Protein AF-A0A937T679-F1 (afdb_monomer_lite)

Sequence (322 aa):
MHDEDGISLRGVGVGLYASLINVCQDGYSLSGTPVPGFDGSEVFARINESNPLTSIDGSFKSEILKTVFNIGLKKTDEEPLWIVPNSIRYRKYKPLRKRGGKLASPGLGSPQITLHRQFASLIKKDEKEILKFANKYGLLKRYSVHDLVFRNRDTGQQFQLGESLLWWKEEIEDLAACLDLWNMILGNDEKLENAVLWHRDGITIRLGSNDVPLISRANITFLDRWGKGDARGPALYYLSLETDKRLLNTLTMKFLPLQNSEICLFPDSLLATIWLVFLWEISGRTRLVRCASCGDYFDSQDPRARFCSTRCRMRSYRKRRK

pLDDT: mean 73.56, std 24.73, range [28.06, 97.81]

Foldseek 3Di:
DDDDPDDDPPPDPPQVVVLVVVVVVVPWDQDPDDDVQDDVVVVVVVVCVVDPDDDDDDDPVSVVVVVSVLVRTDDPPDDADFQDAPVRVDPPPDDDDDDDDDPPPPCPPPQPLCLLVVLLVCLPPDPVVVSVNCNVQNAQCQDPQQPDWDARPPVRDIDTGGDHVVVSNVLSLVSNLLVVLLVVLVDPDPVLLVQWDDDPFAIWGDRPPDTHTQDGNVPCVVVVVDDVSPSNSSSLVVLVVVLCVSLPPQWDWDFDPPPPRDTDTDGNGPNNSSSVSVVCVSVVVFDWDQAPQPRDTDTDPDPPDRHPDPVSVVNVVVVVVD

Structure (mmCIF, N/CA/C/O backbone):
data_AF-A0A937T679-F1
#
_entry.id   AF-A0A937T679-F1
#
loop_
_atom_site.group_PDB
_atom_site.id
_atom_site.type_symbol
_atom_site.label_atom_id
_atom_site.label_alt_id
_atom_site.label_comp_id
_atom_site.label_asym_id
_atom_site.label_entity_id
_atom_site.label_seq_id
_atom_site.pdbx_PDB_ins_code
_atom_site.Cartn_x
_atom_site.Cartn_y
_atom_site.Cartn_z
_atom_site.occupancy
_atom_site.B_iso_or_equiv
_atom_site.auth_seq_id
_atom_site.auth_comp_id
_atom_site.auth_asym_id
_atom_site.auth_atom_id
_atom_site.pdbx_PDB_model_num
ATOM 1 N N . MET A 1 1 ? -62.566 12.253 0.302 1.00 35.31 1 MET A N 1
ATOM 2 C CA . MET A 1 1 ? -61.642 13.359 -0.012 1.00 35.31 1 MET A CA 1
ATOM 3 C C . MET A 1 1 ? -60.528 13.305 1.014 1.00 35.31 1 MET A C 1
ATOM 5 O O . MET A 1 1 ? -60.727 13.759 2.130 1.00 35.31 1 MET A O 1
ATOM 9 N N . HIS A 1 2 ? -59.434 12.630 0.672 1.00 31.14 2 HIS A N 1
ATOM 10 C CA . HIS A 1 2 ? -58.173 12.673 1.406 1.00 31.14 2 HIS A CA 1
ATOM 11 C C . HIS A 1 2 ? -57.167 13.284 0.435 1.00 31.14 2 HIS A C 1
ATOM 13 O O . HIS A 1 2 ? -57.006 12.745 -0.659 1.00 31.14 2 HIS A O 1
ATOM 19 N N . ASP A 1 3 ? -56.590 14.424 0.806 1.00 32.06 3 ASP A N 1
ATOM 20 C CA . ASP A 1 3 ? -55.493 15.047 0.071 1.00 32.06 3 ASP A CA 1
ATOM 21 C C . ASP A 1 3 ? -54.183 14.363 0.470 1.00 32.06 3 ASP A C 1
ATOM 23 O O . ASP A 1 3 ? -53.810 14.326 1.645 1.00 32.06 3 ASP A O 1
ATOM 27 N N . GLU A 1 4 ? -53.517 13.788 -0.530 1.00 35.59 4 GLU A N 1
ATOM 28 C CA . GLU A 1 4 ? -52.111 13.411 -0.483 1.00 35.59 4 GLU A CA 1
ATOM 29 C C . GLU A 1 4 ? -51.272 14.637 -0.866 1.00 35.59 4 GLU A C 1
ATOM 31 O O . GLU A 1 4 ? -51.231 15.035 -2.031 1.00 35.59 4 GLU A O 1
ATOM 36 N N . ASP A 1 5 ? -50.566 15.224 0.101 1.00 32.94 5 ASP A N 1
ATOM 37 C CA . ASP A 1 5 ? -49.546 16.237 -0.175 1.00 32.94 5 ASP A CA 1
ATOM 38 C C . ASP A 1 5 ? -48.266 15.561 -0.694 1.00 32.94 5 ASP A C 1
ATOM 40 O O . ASP A 1 5 ? -47.343 15.212 0.047 1.00 32.94 5 ASP A O 1
ATOM 44 N N . GLY A 1 6 ? -48.218 15.369 -2.012 1.00 29.72 6 GLY A N 1
ATOM 45 C CA . GLY A 1 6 ? -47.007 15.005 -2.739 1.00 29.72 6 GLY A CA 1
ATOM 46 C C . GLY A 1 6 ? -46.006 16.165 -2.767 1.00 29.72 6 GLY A C 1
ATOM 47 O O . GLY A 1 6 ? -46.269 17.228 -3.330 1.00 29.72 6 GLY A O 1
ATOM 48 N N . ILE A 1 7 ? -44.818 15.952 -2.199 1.00 30.94 7 ILE A N 1
ATOM 49 C CA . ILE A 1 7 ? -43.703 16.906 -2.256 1.00 30.94 7 ILE A CA 1
ATOM 50 C C . ILE A 1 7 ? -43.244 17.069 -3.717 1.00 30.94 7 ILE A C 1
ATOM 52 O O . ILE A 1 7 ? -42.677 16.163 -4.326 1.00 30.94 7 ILE A O 1
ATOM 56 N N . SER A 1 8 ? -43.475 18.256 -4.282 1.00 34.28 8 SER A N 1
ATOM 57 C CA . SER A 1 8 ? -43.075 18.631 -5.642 1.00 34.28 8 SER A CA 1
ATOM 58 C C . SER A 1 8 ? -41.584 18.991 -5.713 1.00 34.28 8 SER A C 1
ATOM 60 O O . SER A 1 8 ? -41.140 19.999 -5.166 1.00 34.28 8 SER A O 1
ATOM 62 N N . LEU A 1 9 ? -40.804 18.200 -6.457 1.00 35.78 9 LEU A N 1
ATOM 63 C CA . LEU A 1 9 ? -39.361 18.384 -6.700 1.00 35.78 9 LEU A CA 1
ATOM 64 C C . LEU A 1 9 ? -39.018 19.503 -7.713 1.00 35.78 9 LEU A C 1
ATOM 66 O O . LEU A 1 9 ? -37.938 19.500 -8.303 1.00 35.78 9 LEU A O 1
ATOM 70 N N . ARG A 1 10 ? -39.894 20.496 -7.923 1.00 32.50 10 ARG A N 1
ATOM 71 C CA . ARG A 1 10 ? -39.677 21.568 -8.922 1.00 32.50 10 ARG A CA 1
ATOM 72 C C . ARG A 1 10 ? -38.566 22.577 -8.576 1.00 32.50 10 ARG A C 1
ATOM 74 O O . ARG A 1 10 ? -38.299 23.462 -9.379 1.00 32.50 10 ARG A O 1
ATOM 81 N N . GLY A 1 11 ? -37.899 22.447 -7.427 1.00 36.09 11 GLY A N 1
ATOM 82 C CA . GLY A 1 11 ? -36.807 23.336 -6.998 1.00 36.09 11 GLY A CA 1
ATOM 83 C C . GLY A 1 11 ? -35.388 22.783 -7.177 1.00 36.09 11 GLY A C 1
ATOM 84 O O . GLY A 1 11 ? -34.423 23.470 -6.846 1.00 36.09 11 GLY A O 1
ATOM 85 N N . VAL A 1 12 ? -35.225 21.548 -7.660 1.00 38.88 12 VAL A N 1
ATOM 86 C CA . VAL A 1 12 ? -33.900 20.923 -7.774 1.00 38.88 12 VAL A CA 1
ATOM 87 C C . VAL A 1 12 ? -33.245 21.350 -9.089 1.00 38.88 12 VAL A C 1
ATOM 89 O O . VAL A 1 12 ? -33.748 21.049 -10.168 1.00 38.88 12 VAL A O 1
ATOM 92 N N . GLY A 1 13 ? -32.119 22.067 -9.005 1.00 39.47 13 GLY A N 1
ATOM 93 C CA . GLY A 1 13 ? -31.377 22.542 -10.176 1.00 39.47 13 GLY A CA 1
ATOM 94 C C . GLY A 1 13 ? -31.069 21.417 -11.172 1.00 39.47 13 GLY A C 1
ATOM 95 O O . GLY A 1 13 ? -30.699 20.311 -10.779 1.00 39.47 13 GLY A O 1
ATOM 96 N N . VAL A 1 14 ? -31.194 21.717 -12.467 1.00 39.34 14 VAL A N 1
ATOM 97 C CA . VAL A 1 14 ? -31.154 20.757 -13.591 1.00 39.34 14 VAL A CA 1
ATOM 98 C C . VAL A 1 14 ? -29.936 19.813 -13.553 1.00 39.34 14 VAL A C 1
ATOM 100 O O . VAL A 1 14 ? -30.056 18.640 -13.900 1.00 39.34 14 VAL A O 1
ATOM 103 N N . GLY A 1 15 ? -28.782 20.266 -13.044 1.00 45.12 15 GLY A N 1
ATOM 104 C CA . GLY A 1 15 ? -27.580 19.428 -12.893 1.00 45.12 15 GLY A CA 1
ATOM 105 C C . GLY A 1 15 ? -27.659 18.355 -11.791 1.00 45.12 15 GLY A C 1
ATOM 106 O O . GLY A 1 15 ? -27.090 17.272 -11.936 1.00 45.12 15 GLY A O 1
ATOM 107 N N . LEU A 1 16 ? -28.400 18.617 -10.708 1.00 39.94 16 LEU A N 1
ATOM 108 C CA . LEU A 1 16 ? -28.668 17.642 -9.641 1.00 39.94 16 LEU A CA 1
ATOM 109 C C . LEU A 1 16 ? -29.642 16.564 -10.132 1.00 39.94 16 LEU A C 1
ATOM 111 O O . LEU A 1 16 ? -29.440 15.385 -9.857 1.00 39.94 16 LEU A O 1
ATOM 115 N N . TYR A 1 17 ? -30.647 16.964 -10.914 1.00 39.12 17 TYR A N 1
ATOM 116 C CA . TYR A 1 17 ? -31.641 16.056 -11.488 1.00 39.12 17 TYR A CA 1
ATOM 117 C C . TYR A 1 17 ? -31.026 15.105 -12.531 1.00 39.12 17 TYR A C 1
ATOM 119 O O . TYR A 1 17 ? -31.294 13.908 -12.508 1.00 39.12 17 TYR A O 1
ATOM 127 N N . ALA A 1 18 ? -30.118 15.597 -13.382 1.00 38.53 18 ALA A N 1
ATOM 128 C CA . ALA A 1 18 ? -29.386 14.760 -14.340 1.00 38.53 18 ALA A CA 1
ATOM 129 C C . ALA A 1 18 ? -28.446 13.747 -13.653 1.00 38.53 18 ALA A C 1
ATOM 131 O O . ALA A 1 18 ? -28.369 12.590 -14.064 1.00 38.53 18 ALA A O 1
ATOM 132 N N . SER A 1 19 ? -27.780 14.154 -12.565 1.00 45.28 19 SER A N 1
ATOM 133 C CA . SER A 1 19 ? -26.929 13.256 -11.766 1.00 45.28 19 SER A CA 1
ATOM 134 C C . SER A 1 19 ? -27.745 12.181 -11.035 1.00 45.28 19 SER A C 1
ATOM 136 O O . SER A 1 19 ? -27.300 11.042 -10.924 1.00 45.28 19 SER A O 1
ATOM 138 N N . LEU A 1 20 ? -28.954 12.529 -10.577 1.00 36.88 20 LEU A N 1
ATOM 139 C CA . LEU A 1 20 ? -29.914 11.603 -9.966 1.00 36.88 20 LEU A CA 1
ATOM 140 C C . LEU A 1 20 ? -30.443 10.564 -10.966 1.00 36.88 20 LEU A C 1
ATOM 142 O O . LEU A 1 20 ? -30.562 9.392 -10.616 1.00 36.88 20 LEU A O 1
ATOM 146 N N . ILE A 1 21 ? -30.717 10.965 -12.211 1.00 37.47 21 ILE A N 1
ATOM 147 C CA . ILE A 1 21 ? -31.212 10.056 -13.258 1.00 37.47 21 ILE A CA 1
ATOM 148 C C . ILE A 1 21 ? -30.153 9.020 -13.656 1.00 37.47 21 ILE A C 1
ATOM 150 O O . ILE A 1 21 ? -30.496 7.848 -13.787 1.00 37.47 21 ILE A O 1
ATOM 154 N N . ASN A 1 22 ? -28.878 9.406 -13.778 1.00 41.34 22 ASN A N 1
ATOM 155 C CA . ASN A 1 22 ? -27.810 8.457 -14.122 1.00 41.34 22 ASN A CA 1
ATOM 156 C C . ASN A 1 22 ? -27.627 7.364 -13.053 1.00 41.34 22 ASN A C 1
ATOM 158 O O . ASN A 1 22 ? -27.406 6.212 -13.398 1.00 41.34 22 ASN A O 1
ATOM 162 N N . VAL A 1 23 ? -27.795 7.689 -11.764 1.00 38.16 23 VAL A N 1
ATOM 163 C CA . VAL A 1 23 ? -27.752 6.698 -10.666 1.00 38.16 23 VAL A CA 1
ATOM 164 C C . VAL A 1 23 ? -28.960 5.746 -10.703 1.00 38.16 23 VAL A C 1
ATOM 166 O O . VAL A 1 23 ? -28.845 4.584 -10.322 1.00 38.16 23 VAL A O 1
ATOM 169 N N . CYS A 1 24 ? -30.114 6.202 -11.200 1.00 34.19 24 CYS A N 1
ATOM 170 C CA . CYS A 1 24 ? -31.316 5.371 -11.333 1.00 34.19 24 CYS A CA 1
ATOM 171 C C . CYS A 1 24 ? -31.274 4.434 -12.558 1.00 34.19 24 CYS A C 1
ATOM 173 O O . CYS A 1 24 ? -31.969 3.419 -12.572 1.00 34.19 24 CYS A O 1
ATOM 175 N N . GLN A 1 25 ? -30.461 4.739 -13.577 1.00 35.53 25 GLN A N 1
ATOM 176 C CA . GLN A 1 25 ? -30.304 3.899 -14.775 1.00 35.53 25 GLN A CA 1
ATOM 177 C C . GLN A 1 25 ? -29.518 2.600 -14.510 1.00 35.53 25 GLN A C 1
ATOM 179 O O . GLN A 1 25 ? -29.707 1.630 -15.240 1.00 35.53 25 GLN A O 1
ATOM 184 N N . ASP A 1 26 ? -28.754 2.530 -13.414 1.00 36.91 26 ASP A N 1
ATOM 185 C CA . ASP A 1 26 ? -28.013 1.335 -12.968 1.00 36.91 26 ASP A CA 1
ATOM 186 C C . ASP A 1 26 ? -28.868 0.339 -12.144 1.00 36.91 26 ASP A C 1
ATOM 188 O O . ASP A 1 26 ? -28.341 -0.536 -11.457 1.00 36.91 26 ASP A O 1
ATOM 192 N N . GLY A 1 27 ? -30.203 0.445 -12.196 1.00 28.06 27 GLY A N 1
ATOM 193 C CA . GLY A 1 27 ? -31.122 -0.516 -11.566 1.00 28.06 27 GLY A CA 1
ATOM 194 C C . GLY A 1 27 ? -31.461 -0.248 -10.093 1.00 28.06 27 GLY A C 1
ATOM 195 O O . GLY A 1 27 ? -31.947 -1.149 -9.406 1.00 28.06 27 GLY A O 1
ATOM 196 N N . TYR A 1 28 ? -31.241 0.975 -9.601 1.00 33.00 28 TYR A N 1
ATOM 197 C CA . TYR A 1 28 ? -31.590 1.402 -8.240 1.00 33.00 28 TYR A CA 1
ATOM 198 C C . TYR A 1 28 ? -32.865 2.263 -8.239 1.00 33.00 28 TYR A C 1
ATOM 200 O O . TYR A 1 28 ? -32.972 3.222 -8.999 1.00 33.00 28 TYR A O 1
ATOM 208 N N . SER A 1 29 ? -33.828 1.956 -7.363 1.00 33.00 29 SER A N 1
ATOM 209 C CA . SER A 1 29 ? -35.038 2.766 -7.146 1.00 33.00 29 SER A CA 1
ATOM 210 C C . SER A 1 29 ? -34.946 3.559 -5.841 1.00 33.00 29 SER A C 1
ATOM 212 O O . SER A 1 29 ? -34.621 2.988 -4.801 1.00 33.00 29 SER A O 1
ATOM 214 N N . LEU A 1 30 ? -35.305 4.846 -5.864 1.00 32.84 30 LEU A N 1
ATOM 215 C CA . LEU A 1 30 ? -35.545 5.628 -4.647 1.00 32.84 30 LEU A CA 1
ATOM 216 C C . LEU A 1 30 ? -36.763 5.038 -3.914 1.00 32.84 30 LEU A C 1
ATOM 218 O O . LEU A 1 30 ? -37.862 5.036 -4.469 1.00 32.84 30 LEU A O 1
ATOM 222 N N . SER A 1 31 ? -36.607 4.540 -2.682 1.00 35.59 31 SER A N 1
ATOM 223 C CA . SER A 1 31 ? -37.777 4.199 -1.865 1.00 35.59 31 SER A CA 1
ATOM 224 C C . SER A 1 31 ? -38.492 5.496 -1.487 1.00 35.59 31 SER A C 1
ATOM 226 O O . SER A 1 31 ? -37.912 6.349 -0.817 1.00 35.59 31 SER A O 1
ATOM 228 N N . GLY A 1 32 ? -39.752 5.655 -1.899 1.00 30.45 32 GLY A N 1
ATOM 229 C CA . GLY A 1 32 ? -40.560 6.841 -1.582 1.00 30.45 32 GLY A CA 1
ATOM 230 C C . GLY A 1 32 ? -40.841 7.030 -0.086 1.00 30.45 32 GLY A C 1
ATOM 231 O O . GLY A 1 32 ? -41.311 8.086 0.323 1.00 30.45 32 GLY A O 1
ATOM 232 N N . THR A 1 33 ? -40.536 6.031 0.742 1.00 33.91 33 THR A N 1
ATOM 233 C CA . THR A 1 33 ? -40.690 6.090 2.194 1.00 33.91 33 THR A CA 1
ATOM 234 C C . THR A 1 33 ? -39.350 6.413 2.864 1.00 33.91 33 THR A C 1
ATOM 236 O O . THR A 1 33 ? -38.446 5.572 2.823 1.00 33.91 33 THR A O 1
ATOM 239 N N . PRO A 1 34 ? -39.189 7.595 3.489 1.00 40.78 34 PRO A N 1
ATOM 240 C CA . PRO A 1 34 ? -38.015 7.893 4.303 1.00 40.78 34 PRO A CA 1
ATOM 241 C C . PRO A 1 34 ? -37.902 6.896 5.460 1.00 40.78 34 PRO A C 1
ATOM 243 O O . PRO A 1 34 ? -38.913 6.452 6.007 1.00 40.78 34 PRO A O 1
ATOM 246 N N . VAL A 1 35 ? -36.670 6.552 5.850 1.00 45.19 35 VAL A N 1
ATOM 247 C CA . VAL A 1 35 ? -36.422 5.725 7.040 1.00 45.19 35 VAL A CA 1
ATOM 248 C C . VAL A 1 35 ? -37.076 6.423 8.243 1.00 45.19 35 VAL A C 1
ATOM 250 O O . VAL A 1 35 ? -36.730 7.576 8.518 1.00 45.19 35 VAL A O 1
ATOM 253 N N . PRO A 1 36 ? -38.021 5.784 8.960 1.00 37.22 36 PRO A N 1
ATOM 254 C CA . PRO A 1 36 ? -38.698 6.416 10.088 1.00 37.22 36 PRO A CA 1
ATOM 255 C C . PRO A 1 36 ? -37.687 6.940 11.119 1.00 37.22 36 PRO A C 1
ATOM 257 O O . PRO A 1 36 ? -36.846 6.190 11.613 1.00 37.22 36 PRO A O 1
ATOM 260 N N . GLY A 1 37 ? -37.744 8.242 11.415 1.00 43.25 37 GLY A N 1
ATOM 261 C CA . GLY A 1 37 ? -36.824 8.919 12.342 1.00 43.25 37 GLY A CA 1
ATOM 262 C C . GLY A 1 37 ? -35.509 9.429 11.730 1.00 43.25 37 GLY A C 1
ATOM 263 O O . GLY A 1 37 ? -34.715 10.038 12.450 1.00 43.25 37 GLY A O 1
ATOM 264 N N . PHE A 1 38 ? -35.269 9.227 10.429 1.00 42.50 38 PHE A N 1
ATOM 265 C CA . PHE A 1 38 ? -34.116 9.784 9.718 1.00 42.50 38 PHE A CA 1
ATOM 266 C C . PHE A 1 38 ? -34.477 11.118 9.055 1.00 42.50 38 PHE A C 1
ATOM 268 O O . PHE A 1 38 ? -35.224 11.166 8.079 1.00 42.50 38 PHE A O 1
ATOM 275 N N . ASP A 1 39 ? -33.926 12.212 9.575 1.00 52.56 39 ASP A N 1
ATOM 276 C CA . ASP A 1 39 ? -34.095 13.539 8.990 1.00 52.56 39 ASP A CA 1
ATOM 277 C C . ASP A 1 39 ? -32.953 13.835 8.005 1.00 52.56 39 ASP A C 1
ATOM 279 O O . ASP A 1 39 ? -31.868 14.281 8.386 1.00 52.56 39 ASP A O 1
ATOM 283 N N . GLY A 1 40 ? -33.196 13.579 6.717 1.00 48.28 40 GLY A N 1
ATOM 284 C CA . GLY A 1 40 ? -32.221 13.849 5.658 1.00 48.28 40 GLY A CA 1
ATOM 285 C C . GLY A 1 40 ? -31.836 15.330 5.546 1.00 48.28 40 GLY A C 1
ATOM 286 O O . GLY A 1 40 ? -30.754 15.641 5.045 1.00 48.28 40 GLY A O 1
ATOM 287 N N . SER A 1 41 ? -32.669 16.249 6.050 1.00 44.16 41 SER A N 1
ATOM 288 C CA . SER A 1 41 ? -32.420 17.689 5.948 1.00 44.16 41 SER A CA 1
ATOM 289 C C . SER A 1 41 ? -31.199 18.144 6.757 1.00 44.16 41 SER A C 1
ATOM 291 O O . SER A 1 41 ? -30.483 19.035 6.305 1.00 44.16 41 SER A O 1
ATOM 293 N N . GLU A 1 42 ? -30.870 17.482 7.874 1.00 44.44 42 GLU A N 1
ATOM 294 C CA . GLU A 1 42 ? -29.691 17.809 8.693 1.00 44.44 42 GLU A CA 1
ATOM 295 C C . GLU A 1 42 ? -28.377 17.394 8.003 1.00 44.44 42 GLU A C 1
ATOM 297 O O . GLU A 1 42 ? -27.366 18.094 8.095 1.00 44.44 42 GLU A O 1
ATOM 302 N N . VAL A 1 43 ? -28.396 16.291 7.244 1.00 49.31 43 VAL A N 1
ATOM 303 C CA . VAL A 1 43 ? -27.253 15.838 6.431 1.00 49.31 43 VAL A CA 1
ATOM 304 C C . VAL A 1 43 ? -26.989 16.824 5.297 1.00 49.31 43 VAL A C 1
ATOM 306 O O . VAL A 1 43 ? -25.857 17.274 5.121 1.00 49.31 43 VAL A O 1
ATOM 309 N N . PHE A 1 44 ? -28.035 17.219 4.566 1.00 47.44 44 PHE A N 1
ATOM 310 C CA . PHE A 1 44 ? -27.909 18.207 3.495 1.00 47.44 44 PHE A CA 1
ATOM 311 C C . PHE A 1 44 ? -27.516 19.598 4.022 1.00 47.44 44 PHE A C 1
ATOM 313 O O . PHE A 1 44 ? -26.697 20.266 3.390 1.00 47.44 44 PHE A O 1
ATOM 320 N N . ALA A 1 45 ? -28.024 20.012 5.190 1.00 43.84 45 ALA A N 1
ATOM 321 C CA . ALA A 1 45 ? -27.660 21.276 5.831 1.00 43.84 45 ALA A CA 1
ATOM 322 C C . ALA A 1 45 ? -26.178 21.312 6.235 1.00 43.84 45 ALA A C 1
ATOM 324 O O . ALA A 1 45 ? -25.473 22.246 5.863 1.00 43.84 45 ALA A O 1
ATOM 325 N N . ARG A 1 46 ? -25.660 20.264 6.894 1.00 44.66 46 ARG A N 1
ATOM 326 C CA . ARG A 1 46 ? -24.246 20.217 7.312 1.00 44.66 46 ARG A CA 1
ATOM 327 C C . ARG A 1 46 ? -23.272 20.075 6.145 1.00 44.66 46 ARG A C 1
ATOM 329 O O . ARG A 1 4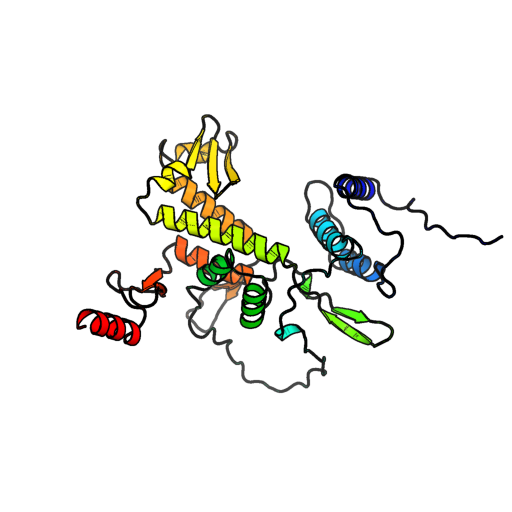6 ? -22.178 20.635 6.199 1.00 44.66 46 ARG A O 1
ATOM 336 N N . ILE A 1 47 ? -23.655 19.365 5.081 1.00 45.62 47 ILE A N 1
ATOM 337 C CA . ILE A 1 47 ? -22.859 19.295 3.844 1.00 45.62 47 ILE A CA 1
ATOM 338 C C . ILE A 1 47 ? -22.769 20.678 3.183 1.00 45.62 47 ILE A C 1
ATOM 340 O O . ILE A 1 47 ? -21.695 21.048 2.713 1.00 45.62 47 ILE A O 1
ATOM 344 N N . ASN A 1 48 ? -23.858 21.456 3.195 1.00 38.72 48 ASN A N 1
ATOM 345 C CA . ASN A 1 48 ? -23.870 22.831 2.687 1.00 38.72 48 ASN A CA 1
ATOM 346 C C . ASN A 1 48 ? -23.098 23.814 3.586 1.00 38.72 48 ASN A C 1
ATOM 348 O O . ASN A 1 48 ? -22.384 24.665 3.064 1.00 38.72 48 ASN A O 1
ATOM 352 N N . GLU A 1 49 ? -23.206 23.704 4.913 1.00 41.19 49 GLU A N 1
ATOM 353 C CA . GLU A 1 49 ? -22.490 24.571 5.866 1.00 41.19 49 GLU A CA 1
ATOM 354 C C . GLU A 1 49 ? -20.976 24.341 5.849 1.00 41.19 49 GLU A C 1
ATOM 356 O O . GLU A 1 49 ? -20.202 25.280 6.020 1.00 41.19 49 GLU A O 1
ATOM 361 N N . SER A 1 50 ? -20.543 23.100 5.611 1.00 40.81 50 SER A N 1
ATOM 362 C CA . SER A 1 50 ? -19.119 22.758 5.607 1.00 40.81 50 SER A CA 1
ATOM 363 C C . SER A 1 50 ? -18.397 23.202 4.330 1.00 40.81 50 SER A C 1
ATOM 365 O O . SER A 1 50 ? -17.173 23.245 4.353 1.00 40.81 50 SER A O 1
ATOM 367 N N . ASN A 1 51 ? -19.110 23.500 3.228 1.00 40.94 51 ASN A N 1
ATOM 368 C CA . ASN A 1 51 ? -18.512 23.860 1.932 1.00 40.94 51 ASN A CA 1
ATOM 369 C C . ASN A 1 51 ? -19.483 24.631 0.998 1.00 40.94 51 ASN A C 1
ATOM 371 O O . ASN A 1 51 ? -20.307 24.004 0.319 1.00 40.94 51 ASN A O 1
ATOM 375 N N . PRO A 1 52 ? -19.364 25.967 0.853 1.00 33.72 52 PRO A N 1
ATOM 376 C CA . PRO A 1 52 ? -20.151 26.717 -0.121 1.00 33.72 52 PRO A CA 1
ATOM 377 C C . PRO A 1 52 ? -19.612 26.505 -1.551 1.00 33.72 52 PRO A C 1
ATOM 379 O O . PRO A 1 52 ? -18.513 26.926 -1.884 1.00 33.72 52 PRO A O 1
ATOM 382 N N . LEU A 1 53 ? -20.421 25.831 -2.377 1.00 37.09 53 LEU A N 1
ATOM 383 C CA . LEU A 1 53 ? -20.442 25.790 -3.853 1.00 37.09 53 LEU A CA 1
ATOM 384 C C . LEU A 1 53 ? -19.112 25.945 -4.631 1.00 37.09 53 LEU A C 1
ATOM 386 O O . LEU A 1 53 ? -18.690 27.060 -4.909 1.00 37.09 53 LEU A O 1
ATOM 390 N N . THR A 1 54 ? -18.646 24.849 -5.246 1.00 30.36 54 THR A N 1
ATOM 391 C CA . THR A 1 54 ? -18.186 24.855 -6.653 1.00 30.36 54 THR A CA 1
ATOM 392 C C . THR A 1 54 ? -18.612 23.579 -7.401 1.00 30.36 54 THR A C 1
ATOM 394 O O . THR A 1 54 ? -18.654 22.469 -6.867 1.00 30.36 54 THR A O 1
ATOM 397 N N . SER A 1 55 ? -19.015 23.791 -8.651 1.00 39.66 55 SER A N 1
ATOM 398 C CA . SER A 1 55 ? -19.558 22.879 -9.673 1.00 39.66 55 SER A CA 1
ATOM 399 C C . SER A 1 55 ? -18.664 23.083 -10.919 1.00 39.66 55 SER A C 1
ATOM 401 O O . SER A 1 55 ? -18.176 24.197 -11.074 1.00 39.66 55 SER A O 1
ATOM 403 N N . ILE A 1 56 ? -18.346 22.124 -11.803 1.00 35.97 56 ILE A N 1
ATOM 404 C CA . ILE A 1 56 ? -19.188 21.552 -12.892 1.00 35.97 56 ILE A CA 1
ATOM 405 C C . ILE A 1 56 ? -18.489 20.319 -13.560 1.00 35.97 56 ILE A C 1
ATOM 407 O O . ILE A 1 56 ? -19.053 19.674 -14.433 1.00 35.97 56 ILE A O 1
ATOM 411 N N . ASP A 1 57 ? -17.291 19.912 -13.143 1.00 36.84 57 ASP A N 1
ATOM 412 C CA . ASP A 1 57 ? -16.275 19.307 -14.031 1.00 36.84 57 ASP A CA 1
ATOM 413 C C . ASP A 1 57 ? -15.585 18.032 -13.492 1.00 36.84 57 ASP A C 1
ATOM 415 O O . ASP A 1 57 ? -14.509 17.652 -13.939 1.00 36.84 57 ASP A O 1
ATOM 419 N N . GLY A 1 58 ? -16.224 17.323 -12.557 1.00 45.28 58 GLY A N 1
ATOM 420 C CA . GLY A 1 58 ? -15.649 16.134 -11.898 1.00 45.28 58 GLY A CA 1
ATOM 421 C C . GLY A 1 58 ? -15.356 16.339 -10.411 1.00 45.28 58 GLY A C 1
ATOM 422 O O . GLY A 1 58 ? -14.542 15.630 -9.825 1.00 45.28 58 GLY A O 1
ATOM 423 N N . SER A 1 59 ? -16.018 17.314 -9.785 1.00 45.47 59 SER A N 1
ATOM 424 C CA . SER A 1 59 ? -15.759 17.689 -8.400 1.00 45.47 59 SER A CA 1
ATOM 425 C C . SER A 1 59 ? -16.341 16.704 -7.372 1.00 45.47 59 SER A C 1
ATOM 427 O O . SER A 1 59 ? -17.419 16.121 -7.535 1.00 45.47 59 SER A O 1
ATOM 429 N N . PHE A 1 60 ? -15.604 16.600 -6.263 1.00 42.97 60 PHE A N 1
ATOM 430 C CA . PHE A 1 60 ? -15.872 16.014 -4.938 1.00 42.97 60 PHE A CA 1
ATOM 431 C C . PHE A 1 60 ? -17.350 15.944 -4.484 1.00 42.97 60 PHE A C 1
ATOM 433 O O . PHE A 1 60 ? -17.751 15.040 -3.750 1.00 42.97 60 PHE A O 1
ATOM 440 N N . LYS A 1 61 ? -18.200 16.858 -4.967 1.00 41.97 61 LYS A N 1
ATOM 441 C CA . LYS A 1 61 ? -19.642 16.898 -4.700 1.00 41.97 61 LYS A CA 1
ATOM 442 C C . LYS A 1 61 ? -20.383 15.656 -5.216 1.00 41.97 61 LYS A C 1
ATOM 444 O O . LYS A 1 61 ? -21.306 15.195 -4.548 1.00 41.97 61 LYS A O 1
ATOM 449 N N . SER A 1 62 ? -19.975 15.086 -6.356 1.00 45.03 62 SER A N 1
ATOM 450 C CA . SER A 1 62 ? -20.598 13.852 -6.870 1.00 45.03 62 SER A CA 1
ATOM 451 C C . SER A 1 62 ? -20.250 12.629 -6.014 1.00 45.03 62 SER A C 1
ATOM 453 O O . SER A 1 62 ? -21.073 11.732 -5.864 1.00 45.03 62 SER A O 1
ATOM 455 N N . GLU A 1 63 ? -19.069 12.617 -5.391 1.00 49.44 63 GLU A N 1
ATOM 456 C CA . GLU A 1 63 ? -18.571 11.502 -4.581 1.00 49.44 63 GLU A CA 1
ATOM 457 C C . GLU A 1 63 ? -19.184 11.509 -3.169 1.00 49.44 63 GLU A C 1
ATOM 459 O O . GLU A 1 63 ? -19.593 10.465 -2.659 1.00 49.44 63 GLU A O 1
ATOM 464 N N . ILE A 1 64 ? -19.377 12.697 -2.578 1.00 48.41 64 ILE A N 1
ATOM 465 C CA . ILE A 1 64 ? -20.166 12.862 -1.345 1.00 48.41 64 ILE A CA 1
ATOM 466 C C . ILE A 1 64 ? -21.629 12.506 -1.590 1.00 48.41 64 ILE A C 1
ATOM 468 O O . ILE A 1 64 ? -22.204 11.782 -0.784 1.00 48.41 64 ILE A O 1
ATOM 472 N N . LEU A 1 65 ? -22.235 12.961 -2.693 1.00 45.84 65 LEU A N 1
ATOM 473 C CA . LEU A 1 65 ? -23.605 12.568 -3.023 1.00 45.84 65 LEU A CA 1
ATOM 474 C C . LEU A 1 65 ? -23.690 11.054 -3.234 1.00 45.84 65 LEU A C 1
ATOM 476 O O . LEU A 1 65 ? -24.552 10.440 -2.628 1.00 45.84 65 LEU A O 1
ATOM 480 N N . LYS A 1 66 ? -22.754 10.414 -3.947 1.00 48.47 66 LYS A N 1
ATOM 481 C CA . LYS A 1 66 ? -22.673 8.941 -4.018 1.00 48.47 66 LYS A CA 1
ATOM 482 C C . LYS A 1 66 ? -22.541 8.292 -2.639 1.00 48.47 66 LYS A C 1
ATOM 484 O O . LYS A 1 66 ? -23.180 7.282 -2.395 1.00 48.47 66 LYS A O 1
ATOM 489 N N . THR A 1 67 ? -21.775 8.874 -1.719 1.00 47.91 67 THR A N 1
ATOM 490 C CA . THR A 1 67 ? -21.629 8.371 -0.341 1.00 47.91 67 THR A CA 1
ATOM 491 C C . THR A 1 67 ? -22.935 8.491 0.448 1.00 47.91 67 THR A C 1
ATOM 493 O O . THR A 1 67 ? -23.372 7.526 1.064 1.00 47.91 67 THR A O 1
ATOM 496 N N . VAL A 1 68 ? -23.587 9.654 0.401 1.00 45.47 68 VAL A N 1
ATOM 497 C CA . VAL A 1 68 ? -24.863 9.940 1.078 1.00 45.47 68 VAL A CA 1
ATOM 498 C C . VAL A 1 68 ? -26.015 9.144 0.464 1.00 45.47 68 VAL A C 1
ATOM 500 O O . VAL A 1 68 ? -26.884 8.668 1.187 1.00 45.47 68 VAL A O 1
ATOM 503 N N . PHE A 1 69 ? -26.004 8.927 -0.849 1.00 44.59 69 PHE A N 1
ATOM 504 C CA . PHE A 1 69 ? -26.981 8.087 -1.536 1.00 44.59 69 PHE A CA 1
ATOM 505 C C . PHE A 1 69 ? -26.700 6.594 -1.340 1.00 44.59 69 PHE A C 1
ATOM 507 O O . PHE A 1 69 ? -27.650 5.851 -1.151 1.00 44.59 69 PHE A O 1
ATOM 514 N N . ASN A 1 70 ? -25.445 6.145 -1.238 1.00 43.38 70 ASN A N 1
ATOM 515 C CA . ASN A 1 70 ? -25.123 4.771 -0.823 1.00 43.38 70 ASN A CA 1
ATOM 516 C C . ASN A 1 70 ? -25.515 4.493 0.640 1.00 43.38 70 ASN A C 1
ATOM 518 O O . ASN A 1 70 ? -25.782 3.346 0.988 1.00 43.38 70 ASN A O 1
ATOM 522 N N . ILE A 1 71 ? -25.600 5.524 1.492 1.00 45.00 71 ILE A N 1
ATOM 523 C CA . ILE A 1 71 ? -26.199 5.419 2.836 1.00 45.00 71 ILE A CA 1
ATOM 524 C C . ILE A 1 71 ? -27.721 5.165 2.753 1.00 45.00 71 ILE A C 1
ATOM 526 O O . ILE A 1 71 ? -28.273 4.553 3.664 1.00 45.00 71 ILE A O 1
ATOM 530 N N . GLY A 1 72 ? -28.394 5.591 1.676 1.00 34.41 72 GLY A N 1
ATOM 531 C CA . GLY A 1 72 ? -29.852 5.492 1.501 1.00 34.41 72 GLY A CA 1
ATOM 532 C C . GLY A 1 72 ? -30.351 4.495 0.444 1.00 34.41 72 GLY A C 1
ATOM 533 O O . GLY A 1 72 ? -31.556 4.280 0.355 1.00 34.41 72 GLY A O 1
ATOM 534 N N . LEU A 1 73 ? -29.473 3.889 -0.358 1.00 34.72 73 LEU A N 1
ATOM 535 C CA . LEU A 1 73 ? -29.837 2.992 -1.458 1.00 34.72 73 LEU A CA 1
ATOM 536 C C . LEU A 1 73 ? -29.289 1.584 -1.206 1.00 34.72 73 LEU A C 1
ATOM 538 O O . LEU A 1 73 ? -28.216 1.218 -1.681 1.00 34.72 73 LEU A O 1
ATOM 542 N N . LYS A 1 74 ? -30.059 0.759 -0.496 1.00 42.59 74 LYS A N 1
ATOM 543 C CA . LYS A 1 74 ? -29.970 -0.701 -0.619 1.00 42.59 74 LYS A CA 1
ATOM 544 C C . LYS A 1 74 ? -31.361 -1.326 -0.606 1.00 42.59 74 LYS A C 1
ATOM 546 O O . LYS A 1 74 ? -32.291 -0.773 -0.025 1.00 42.59 74 LYS A O 1
ATOM 551 N N . LYS A 1 75 ? -31.470 -2.480 -1.280 1.00 38.56 75 LYS A N 1
ATOM 552 C CA . LYS A 1 75 ? -32.639 -3.372 -1.254 1.00 38.56 75 LYS A CA 1
ATOM 553 C C . LYS A 1 75 ? -33.078 -3.582 0.193 1.00 38.56 75 LYS A C 1
ATOM 555 O O . LYS A 1 75 ? -32.226 -3.730 1.064 1.00 38.56 75 LYS A O 1
ATOM 560 N N . THR A 1 76 ? -34.386 -3.624 0.415 1.00 41.97 76 THR A N 1
ATOM 561 C CA . THR A 1 76 ? -35.066 -3.634 1.723 1.00 41.97 76 THR A CA 1
ATOM 562 C C . THR A 1 76 ? -34.620 -4.724 2.709 1.00 41.97 76 THR A C 1
ATOM 564 O O . THR A 1 76 ? -35.013 -4.663 3.870 1.00 41.97 76 THR A O 1
ATOM 567 N N . ASP A 1 77 ? -33.774 -5.672 2.291 1.00 41.22 77 ASP A N 1
ATOM 568 C CA . ASP A 1 77 ? -33.535 -6.928 3.003 1.00 41.22 77 ASP A CA 1
ATOM 569 C C . ASP A 1 77 ? -32.046 -7.187 3.350 1.00 41.22 77 ASP A C 1
ATOM 571 O O . ASP A 1 77 ? -31.732 -8.212 3.950 1.00 41.22 77 ASP A O 1
ATOM 575 N N . GLU A 1 78 ? -31.107 -6.293 3.001 1.00 41.84 78 GLU A N 1
ATOM 576 C CA . GLU A 1 78 ? -29.675 -6.469 3.317 1.00 41.84 78 GLU A CA 1
ATOM 577 C C . GLU A 1 78 ? -29.180 -5.488 4.389 1.00 41.84 78 GLU A C 1
ATOM 579 O O . GLU A 1 78 ? -29.245 -4.270 4.214 1.00 41.84 78 GLU A O 1
ATOM 584 N N . GLU A 1 79 ? -28.598 -6.013 5.474 1.00 45.66 79 GLU A N 1
ATOM 585 C CA . GLU A 1 79 ? -27.920 -5.190 6.479 1.00 45.66 79 GLU A CA 1
ATOM 586 C C . GLU A 1 79 ? -26.750 -4.413 5.844 1.00 45.66 79 GLU A C 1
ATOM 588 O O . GLU A 1 79 ? -25.934 -4.981 5.105 1.00 45.66 79 GLU A O 1
ATOM 593 N N . PRO A 1 80 ? -26.622 -3.104 6.111 1.00 48.62 80 PRO A N 1
ATOM 594 C CA . PRO A 1 80 ? -25.546 -2.328 5.531 1.00 48.62 80 PRO A CA 1
ATOM 595 C C . PRO A 1 80 ? -24.205 -2.673 6.203 1.00 48.62 80 PRO A C 1
ATOM 597 O O . PRO A 1 80 ? -24.068 -2.664 7.428 1.00 48.62 80 PRO A O 1
ATOM 600 N N . LEU A 1 81 ? -23.192 -2.969 5.383 1.00 62.81 81 LEU A N 1
ATOM 601 C CA . LEU A 1 81 ? -21.871 -3.419 5.832 1.00 62.81 81 LEU A CA 1
ATOM 602 C C . LEU A 1 81 ? -20.987 -2.227 6.227 1.00 62.81 81 LEU A C 1
ATOM 604 O O . LEU A 1 81 ? -20.154 -1.746 5.454 1.00 62.81 81 LEU A O 1
ATOM 608 N N . TRP A 1 82 ? -21.178 -1.748 7.453 1.00 68.94 82 TRP A N 1
ATOM 609 C CA . TRP A 1 82 ? -20.354 -0.702 8.058 1.00 68.94 82 TRP A CA 1
ATOM 610 C C . TRP A 1 82 ? -19.275 -1.292 8.958 1.00 68.94 82 TRP A C 1
ATOM 612 O O . TRP A 1 82 ? -19.543 -2.130 9.825 1.00 68.94 82 TRP A O 1
ATOM 622 N N . ILE A 1 83 ? -18.057 -0.769 8.845 1.00 69.19 83 ILE A N 1
ATOM 623 C CA . ILE A 1 83 ? -17.026 -0.988 9.853 1.00 69.19 83 ILE A CA 1
ATOM 624 C C . ILE A 1 83 ? -17.156 0.105 10.907 1.00 69.19 83 ILE A C 1
ATOM 626 O O . ILE A 1 83 ? -16.794 1.261 10.694 1.00 69.19 83 ILE A O 1
ATOM 630 N N . VAL A 1 84 ? -17.646 -0.287 12.081 1.00 72.69 84 VAL A N 1
ATOM 631 C CA . VAL A 1 84 ? -17.639 0.556 13.281 1.00 72.69 84 VAL A CA 1
ATOM 632 C C . VAL A 1 84 ? -16.685 -0.065 14.300 1.00 72.69 84 VAL A C 1
ATOM 634 O O . VAL A 1 84 ? -17.080 -1.022 14.985 1.00 72.69 84 VAL A O 1
ATOM 637 N N . PRO A 1 85 ? -15.448 0.454 14.422 1.00 62.06 85 PRO A N 1
ATOM 638 C CA . PRO A 1 85 ? -14.501 0.001 15.423 1.00 62.06 85 PRO A CA 1
ATOM 639 C C . PRO A 1 85 ? -15.051 0.119 16.847 1.00 62.06 85 PRO A C 1
ATOM 641 O O . PRO A 1 85 ? -15.755 1.066 17.198 1.00 62.06 85 PRO A O 1
ATOM 644 N N . ASN A 1 86 ? -14.666 -0.805 17.720 1.00 65.81 86 ASN A N 1
ATOM 645 C CA . ASN A 1 86 ? -15.032 -0.820 19.135 1.00 65.81 86 ASN A CA 1
ATOM 646 C C . ASN A 1 86 ? -14.578 0.446 19.876 1.00 65.81 86 ASN A C 1
ATOM 648 O O . ASN A 1 86 ? -15.219 0.846 20.846 1.00 65.81 86 ASN A O 1
ATOM 652 N N . SER A 1 87 ? -13.515 1.103 19.401 1.00 52.91 87 SER A N 1
ATOM 653 C CA . SER A 1 87 ? -13.047 2.393 19.921 1.00 52.91 87 SER A CA 1
ATOM 654 C C . SER A 1 87 ? -14.082 3.518 19.775 1.00 52.91 87 SER A C 1
ATOM 656 O O . SER A 1 87 ? -14.021 4.497 20.520 1.00 52.91 87 SER A O 1
ATOM 658 N N . ILE A 1 88 ? -15.050 3.360 18.867 1.00 52.31 88 ILE A N 1
ATOM 659 C CA . ILE A 1 88 ? -16.141 4.307 18.613 1.00 52.31 88 ILE A CA 1
ATOM 660 C C . ILE A 1 88 ? -17.401 3.944 19.411 1.00 52.31 88 ILE A C 1
ATOM 662 O O . ILE A 1 88 ? -18.073 4.830 19.938 1.00 52.31 88 ILE A O 1
ATOM 666 N N . ARG A 1 89 ? -17.688 2.646 19.593 1.00 50.19 89 ARG A N 1
ATOM 667 C CA . ARG A 1 89 ? -18.961 2.139 20.151 1.00 50.19 89 ARG A CA 1
ATOM 668 C C . ARG A 1 89 ? -19.280 2.567 21.596 1.00 50.19 89 ARG A C 1
ATOM 670 O O . ARG A 1 89 ? -20.414 2.390 22.027 1.00 50.19 89 ARG A O 1
ATOM 677 N N . TYR A 1 90 ? -18.330 3.133 22.348 1.00 44.97 90 TYR A N 1
ATOM 678 C CA . TYR A 1 90 ? -18.496 3.393 23.790 1.00 44.97 90 TYR A CA 1
ATOM 679 C C . TYR A 1 90 ? -18.124 4.795 24.283 1.00 44.97 90 TYR A C 1
ATOM 681 O O . TYR A 1 90 ? -17.965 4.998 25.492 1.00 44.97 90 TYR A O 1
ATOM 689 N N . ARG A 1 91 ? -18.050 5.813 23.417 1.00 43.94 91 ARG A N 1
ATOM 690 C CA . ARG A 1 91 ? -17.955 7.196 23.918 1.00 43.94 91 ARG A CA 1
ATOM 691 C C . ARG A 1 91 ? -19.316 7.684 24.425 1.00 43.94 91 ARG A C 1
ATOM 693 O O . ARG A 1 91 ? -19.981 8.484 23.782 1.00 43.94 91 ARG A O 1
ATOM 700 N N . LYS A 1 92 ? -19.706 7.277 25.641 1.00 41.25 92 LYS A N 1
ATOM 701 C CA . LYS A 1 92 ? -20.606 8.112 26.453 1.00 41.25 92 LYS A CA 1
ATOM 702 C C . LYS A 1 92 ? -19.865 9.425 26.688 1.00 41.25 92 LYS A C 1
ATOM 704 O O . LYS A 1 92 ? -18.915 9.451 27.470 1.00 41.25 92 LYS A O 1
ATOM 709 N N . TYR A 1 93 ? -20.255 10.481 25.980 1.00 37.44 93 TYR A N 1
ATOM 710 C CA . TYR A 1 93 ? -19.710 11.823 26.165 1.00 37.44 93 TYR A CA 1
ATOM 711 C C . TYR A 1 93 ? -19.979 12.274 27.610 1.00 37.44 93 TYR A C 1
ATOM 713 O O . TYR A 1 93 ? -21.035 12.807 27.936 1.00 37.44 93 TYR A O 1
ATOM 721 N N . LYS A 1 94 ? -19.030 12.017 28.517 1.00 34.47 94 LYS A N 1
ATOM 722 C CA . LYS A 1 94 ? -18.951 12.717 29.800 1.00 34.47 94 LYS A CA 1
ATOM 723 C C . LYS A 1 94 ? -18.193 14.021 29.539 1.00 34.47 94 LYS A C 1
ATOM 725 O O . LYS A 1 94 ? -17.105 13.953 28.965 1.00 34.47 94 LYS A O 1
ATOM 730 N N . PRO A 1 95 ? -18.727 15.191 29.928 1.00 33.31 95 PRO A N 1
ATOM 731 C CA . PRO A 1 95 ? -18.057 16.466 29.701 1.00 33.31 95 PRO A CA 1
ATOM 732 C C . PRO A 1 95 ? -16.646 16.442 30.305 1.00 33.31 95 PRO A C 1
ATOM 734 O O . PRO A 1 95 ? -16.447 16.024 31.450 1.00 33.31 95 PRO A O 1
ATOM 737 N N . LEU A 1 96 ? -15.662 16.846 29.498 1.00 35.91 96 LEU A N 1
ATOM 738 C CA . LEU A 1 96 ? -14.238 16.845 29.831 1.00 35.91 96 LEU A CA 1
ATOM 739 C C . LEU A 1 96 ? -13.975 17.739 31.052 1.00 35.91 96 LEU A C 1
ATOM 741 O O . LEU A 1 96 ? -13.879 18.961 30.949 1.00 35.91 96 LEU A O 1
ATOM 745 N N . ARG A 1 97 ? -13.819 17.127 32.232 1.00 32.31 97 ARG A N 1
ATOM 746 C CA . ARG A 1 97 ? -13.227 17.800 33.392 1.00 32.31 97 ARG A CA 1
ATOM 747 C C . ARG A 1 97 ? -11.753 18.072 33.087 1.00 32.31 97 ARG A C 1
ATOM 749 O O . ARG A 1 97 ? -10.988 17.128 32.904 1.00 32.31 97 ARG A O 1
ATOM 756 N N . LYS A 1 98 ? -11.366 19.354 33.065 1.00 36.66 98 LYS A N 1
ATOM 757 C CA . LYS A 1 98 ? -9.972 19.821 32.995 1.00 36.66 98 LYS A CA 1
ATOM 758 C C . LYS A 1 98 ? -9.145 19.117 34.079 1.00 36.66 98 LYS A C 1
ATOM 760 O O . LYS A 1 98 ? -9.212 19.484 35.248 1.00 36.66 98 LYS A O 1
ATOM 765 N N . ARG A 1 99 ? -8.375 18.096 33.709 1.00 38.09 99 ARG A N 1
ATOM 766 C CA . ARG A 1 99 ? -7.286 17.563 34.533 1.00 38.09 99 ARG A CA 1
ATOM 767 C C . ARG A 1 99 ? -5.984 17.854 33.809 1.00 38.09 99 ARG A C 1
ATOM 769 O O . ARG A 1 99 ? -5.836 17.481 32.650 1.00 38.09 99 ARG A O 1
ATOM 776 N N . GLY A 1 100 ? -5.075 18.538 34.502 1.00 38.22 100 GLY A N 1
ATOM 777 C CA . GLY A 1 100 ? -3.706 18.758 34.054 1.00 38.22 100 GLY A CA 1
ATOM 778 C C . GLY A 1 100 ? -3.020 17.413 33.841 1.00 38.22 100 GLY A C 1
ATOM 779 O O . GLY A 1 100 ? -2.667 16.729 34.798 1.00 38.22 100 GLY A O 1
ATOM 780 N N . GLY A 1 101 ? -2.911 17.005 32.581 1.00 34.09 101 GLY A N 1
ATOM 781 C CA . GLY A 1 101 ? -2.223 15.797 32.163 1.00 34.09 101 GLY A CA 1
ATOM 782 C C . GLY A 1 101 ? -0.850 16.163 31.630 1.00 34.09 101 GLY A C 1
ATOM 783 O O . GLY A 1 101 ? -0.736 16.927 30.676 1.00 34.09 101 GLY A O 1
ATOM 784 N N . LYS A 1 102 ? 0.183 15.598 32.254 1.00 30.98 102 LYS A N 1
ATOM 785 C CA . LYS A 1 102 ? 1.540 15.498 31.713 1.00 30.98 102 LYS A CA 1
ATOM 786 C C . LYS A 1 102 ? 1.428 15.031 30.254 1.00 30.98 102 LYS A C 1
ATOM 788 O O . LYS A 1 102 ? 0.774 14.018 30.011 1.00 30.98 102 LYS A O 1
ATOM 793 N N . LEU A 1 103 ? 2.005 15.782 29.312 1.00 30.91 103 LEU A N 1
ATOM 794 C CA . LEU A 1 103 ? 2.046 15.436 27.888 1.00 30.91 103 LEU A CA 1
ATOM 795 C C . LEU A 1 103 ? 2.704 14.060 27.737 1.00 30.91 103 LEU A C 1
ATOM 797 O O . LEU A 1 103 ? 3.925 13.931 27.733 1.00 30.91 103 LEU A O 1
ATOM 801 N N . ALA A 1 104 ? 1.879 13.020 27.660 1.00 29.89 104 ALA A N 1
ATOM 802 C CA . ALA A 1 104 ? 2.299 11.746 27.128 1.00 29.89 104 ALA A CA 1
ATOM 803 C C . ALA A 1 104 ? 2.549 11.998 25.645 1.00 29.89 104 ALA A C 1
ATOM 805 O O . ALA A 1 104 ? 1.603 12.132 24.867 1.00 29.89 104 ALA A O 1
ATOM 806 N N . SER A 1 105 ? 3.819 12.123 25.259 1.00 32.88 105 SER A N 1
ATOM 807 C CA . SER A 1 105 ? 4.206 11.946 23.865 1.00 32.88 105 SER A CA 1
ATOM 808 C C . SER A 1 105 ? 3.521 10.662 23.396 1.00 32.88 105 SER A C 1
ATOM 810 O O . SER A 1 105 ? 3.662 9.648 24.090 1.00 32.88 105 SER A O 1
ATOM 812 N N . PRO A 1 106 ? 2.734 10.671 22.306 1.00 36.34 106 PRO A N 1
ATOM 813 C CA . PRO A 1 106 ? 2.177 9.447 21.766 1.00 36.34 106 PRO A CA 1
ATOM 814 C C . PRO A 1 106 ? 3.379 8.595 21.380 1.00 36.34 106 PRO A C 1
ATOM 816 O O . PRO A 1 106 ? 4.031 8.840 20.368 1.00 36.34 106 PRO A O 1
ATOM 819 N N . GLY A 1 107 ? 3.745 7.659 22.251 1.00 32.47 107 GLY A N 1
ATOM 820 C CA . GLY A 1 107 ? 4.750 6.669 21.953 1.00 32.47 107 GLY A CA 1
ATOM 821 C C . GLY A 1 107 ? 4.171 5.822 20.840 1.00 32.47 107 GLY A C 1
ATOM 822 O O . GLY A 1 107 ? 3.477 4.846 21.116 1.00 32.47 107 GLY A O 1
ATOM 823 N N . LEU A 1 108 ? 4.431 6.200 19.587 1.00 41.78 108 LEU A N 1
ATOM 824 C CA . LEU A 1 108 ? 4.472 5.246 18.490 1.00 41.78 108 LEU A CA 1
ATOM 825 C C . LEU A 1 108 ? 5.585 4.258 18.862 1.00 41.78 108 LEU A C 1
ATOM 827 O O . LEU A 1 108 ? 6.744 4.418 18.491 1.00 41.78 108 LEU A O 1
ATOM 831 N N . GLY A 1 109 ? 5.258 3.302 19.733 1.00 44.69 109 GLY A N 1
ATOM 832 C CA . GLY A 1 109 ? 6.189 2.300 20.212 1.00 44.69 109 GLY A CA 1
ATOM 833 C C . GLY A 1 109 ? 6.638 1.488 19.019 1.00 44.69 109 GLY A C 1
ATOM 834 O O . GLY A 1 109 ? 5.820 0.756 18.489 1.00 44.69 109 GLY A O 1
ATOM 835 N N . SER A 1 110 ? 7.900 1.642 18.610 1.00 51.56 110 SER A N 1
ATOM 836 C CA . SER A 1 110 ? 8.469 1.167 17.339 1.00 51.56 110 SER A CA 1
ATOM 837 C C . SER A 1 110 ? 7.614 1.536 16.109 1.00 51.56 110 SER A C 1
ATOM 839 O O . SER A 1 110 ? 6.452 1.136 16.024 1.00 51.56 110 SER A O 1
ATOM 841 N N . PRO A 1 111 ? 8.144 2.266 15.109 1.00 58.28 111 PRO A N 1
ATOM 842 C CA . PRO A 1 111 ? 7.399 2.479 13.873 1.00 58.28 111 PRO A CA 1
ATOM 843 C C . PRO A 1 111 ? 6.911 1.117 13.368 1.00 58.28 111 PRO A C 1
ATOM 845 O O . PRO A 1 111 ? 7.666 0.141 13.339 1.00 58.28 111 PRO A O 1
ATOM 848 N N . GLN A 1 112 ? 5.614 1.005 13.079 1.00 77.12 112 GLN A N 1
ATOM 849 C CA . GLN A 1 112 ? 5.050 -0.233 12.552 1.00 77.12 112 GLN A CA 1
ATOM 850 C C . GLN A 1 112 ? 5.447 -0.333 11.084 1.00 77.12 112 GLN A C 1
ATOM 852 O O . GLN A 1 112 ? 4.628 -0.144 10.193 1.00 77.12 112 GLN A O 1
ATOM 857 N N . ILE A 1 113 ? 6.732 -0.605 10.842 1.00 85.69 113 ILE A N 1
ATOM 858 C CA . ILE A 1 113 ? 7.368 -0.568 9.518 1.00 85.69 113 ILE A CA 1
ATOM 859 C C . ILE A 1 113 ? 6.736 -1.608 8.571 1.00 85.69 113 ILE A C 1
ATOM 861 O O . ILE A 1 113 ? 6.948 -1.571 7.370 1.00 85.69 113 ILE A O 1
ATOM 865 N N . THR A 1 114 ? 5.917 -2.529 9.086 1.00 93.38 114 THR A N 1
ATOM 866 C CA . THR A 1 114 ? 5.192 -3.535 8.298 1.00 93.38 114 THR A CA 1
ATOM 867 C C . THR A 1 114 ? 3.685 -3.303 8.215 1.00 93.38 114 THR A C 1
ATOM 869 O O . THR A 1 114 ? 2.968 -4.195 7.762 1.00 93.38 114 THR A O 1
ATOM 872 N N . LEU A 1 115 ? 3.179 -2.148 8.660 1.00 95.50 115 LEU A N 1
ATOM 873 C CA . LEU A 1 115 ? 1.741 -1.877 8.736 1.00 95.50 115 LEU A CA 1
ATOM 874 C C . LEU A 1 115 ? 1.047 -2.004 7.373 1.00 95.50 115 LEU A C 1
ATOM 876 O O . LEU A 1 115 ? -0.002 -2.634 7.283 1.00 95.50 115 LEU A O 1
ATOM 880 N N . HIS A 1 116 ? 1.651 -1.476 6.310 1.00 97.12 116 HIS A N 1
ATOM 881 C CA . HIS A 1 116 ? 1.123 -1.552 4.946 1.00 97.12 116 HIS A CA 1
ATOM 882 C C . HIS A 1 116 ? 1.073 -2.983 4.410 1.00 97.12 116 HIS A C 1
ATOM 884 O O . HIS A 1 116 ? 0.079 -3.382 3.811 1.00 97.12 116 HIS A O 1
ATOM 890 N N . ARG A 1 117 ? 2.084 -3.806 4.710 1.00 95.88 117 ARG A N 1
ATOM 891 C CA . ARG A 1 117 ? 2.071 -5.237 4.363 1.00 95.88 117 ARG A CA 1
ATOM 892 C C . ARG A 1 117 ? 1.032 -6.018 5.172 1.00 95.88 117 ARG A C 1
ATOM 894 O O . ARG A 1 117 ? 0.402 -6.922 4.629 1.00 95.88 117 ARG A O 1
ATOM 901 N N . GLN A 1 118 ? 0.825 -5.674 6.448 1.00 95.75 118 GLN A N 1
ATOM 902 C CA . GLN A 1 118 ? -0.253 -6.257 7.258 1.00 95.75 118 GLN A CA 1
ATOM 903 C C . GLN A 1 118 ? -1.628 -5.893 6.691 1.00 95.75 118 GLN A C 1
ATOM 905 O O . GLN A 1 118 ? -2.472 -6.776 6.564 1.00 95.75 118 GLN A O 1
ATOM 910 N N . PHE A 1 119 ? -1.826 -4.631 6.306 1.00 97.44 119 PHE A N 1
ATOM 911 C CA . PHE A 1 119 ? -3.064 -4.154 5.698 1.00 97.44 119 PHE A CA 1
ATOM 912 C C . PHE A 1 119 ? -3.353 -4.860 4.367 1.00 97.44 119 PHE A C 1
ATOM 914 O O . PHE A 1 119 ? -4.400 -5.479 4.224 1.00 97.44 119 PHE A O 1
ATOM 921 N N . ALA A 1 120 ? -2.388 -4.902 3.445 1.00 97.25 120 ALA A N 1
ATOM 922 C CA . ALA A 1 120 ? -2.545 -5.596 2.164 1.00 97.25 120 ALA A CA 1
ATOM 923 C C . ALA A 1 120 ? -2.782 -7.111 2.310 1.00 97.25 120 ALA A C 1
ATOM 925 O O . ALA A 1 120 ? -3.471 -7.723 1.497 1.00 97.25 120 ALA A O 1
ATOM 926 N N . SER A 1 121 ? -2.271 -7.743 3.376 1.00 96.25 121 SER A N 1
ATOM 927 C CA . SER A 1 121 ? -2.519 -9.171 3.633 1.00 96.25 121 SER A CA 1
ATOM 928 C C . SER A 1 121 ? -3.992 -9.507 3.912 1.00 96.25 121 SER A C 1
ATOM 930 O O . SER A 1 121 ? -4.365 -10.686 3.885 1.00 96.25 121 SER A O 1
ATOM 932 N N . LEU A 1 122 ? -4.828 -8.489 4.153 1.00 97.12 122 LEU A N 1
ATOM 933 C CA . LEU A 1 122 ? -6.269 -8.627 4.341 1.00 97.12 122 LEU A CA 1
ATOM 934 C C . LEU A 1 122 ? -7.023 -8.937 3.039 1.00 97.12 122 LEU A C 1
ATOM 936 O O . LEU A 1 122 ? -8.165 -9.371 3.128 1.00 97.12 122 LEU A O 1
ATOM 940 N N . ILE A 1 123 ? -6.406 -8.805 1.856 1.00 96.81 123 ILE A N 1
ATOM 941 C CA . ILE A 1 123 ? -7.079 -9.028 0.557 1.00 96.81 123 ILE A CA 1
ATOM 942 C C . ILE A 1 123 ? -7.708 -10.425 0.427 1.00 96.81 123 ILE A C 1
ATOM 944 O O . ILE A 1 123 ? -8.724 -10.606 -0.230 1.00 96.81 123 ILE A O 1
ATOM 948 N N . LYS A 1 124 ? -7.134 -11.433 1.097 1.00 95.38 124 LYS A N 1
ATOM 949 C CA . LYS A 1 124 ? -7.648 -12.819 1.117 1.00 95.38 124 LYS A CA 1
ATOM 950 C C . LYS A 1 124 ? -8.368 -13.167 2.422 1.00 95.38 124 LYS A C 1
ATOM 952 O O . LYS A 1 124 ? -8.460 -14.344 2.775 1.00 95.38 124 LYS A O 1
ATOM 957 N N . LYS A 1 125 ? -8.756 -12.164 3.208 1.00 96.12 125 LYS A N 1
ATOM 958 C CA . LYS A 1 125 ? -9.377 -12.332 4.524 1.00 96.12 125 LYS A CA 1
ATOM 959 C C . LYS A 1 125 ? -10.841 -11.927 4.485 1.00 96.12 125 LYS A C 1
ATOM 961 O O . LYS A 1 125 ? -11.292 -11.228 3.586 1.00 96.12 125 LYS A O 1
ATOM 966 N N . ASP A 1 126 ? -11.580 -12.421 5.467 1.00 96.12 126 ASP A N 1
ATOM 967 C CA . ASP A 1 126 ? -12.983 -12.089 5.634 1.00 96.12 126 ASP A CA 1
ATOM 968 C C . ASP A 1 126 ? -13.161 -10.735 6.340 1.00 96.12 126 ASP A C 1
ATOM 970 O O . ASP A 1 126 ? -12.227 -10.102 6.842 1.00 96.12 126 ASP A O 1
ATOM 974 N N . GLU A 1 127 ? -14.411 -10.296 6.403 1.00 95.25 127 GLU A N 1
ATOM 975 C CA . GLU A 1 127 ? -14.807 -9.006 6.970 1.00 95.25 127 GLU A CA 1
ATOM 976 C C . GLU A 1 127 ? -14.494 -8.914 8.471 1.00 95.25 127 GLU A C 1
ATOM 978 O O . GLU A 1 127 ? -14.239 -7.831 9.002 1.00 95.25 127 GLU A O 1
ATOM 983 N N . LYS A 1 128 ? -14.441 -10.062 9.160 1.00 95.62 128 LYS A N 1
ATOM 984 C CA . LYS A 1 128 ? -14.101 -10.150 10.584 1.00 95.62 128 LYS A CA 1
ATOM 985 C C . LYS A 1 128 ? -12.647 -9.776 10.838 1.00 95.62 128 LYS A C 1
ATOM 987 O O . LYS A 1 128 ? -12.369 -9.056 11.800 1.00 95.62 128 LYS A O 1
ATOM 992 N N . GLU A 1 129 ? -11.719 -10.225 9.997 1.00 96.94 129 GLU A N 1
ATOM 993 C CA . GLU A 1 129 ? -10.311 -9.845 10.133 1.00 96.94 129 GLU A CA 1
ATOM 994 C C . GLU A 1 129 ? -10.074 -8.373 9.757 1.00 96.94 129 GLU A C 1
ATOM 996 O O . GLU A 1 129 ? -9.280 -7.711 10.429 1.00 96.94 129 GLU A O 1
ATOM 1001 N N . ILE A 1 130 ? -10.815 -7.819 8.787 1.00 95.88 130 ILE A N 1
ATOM 1002 C CA . ILE A 1 130 ? -10.784 -6.371 8.501 1.00 95.88 130 ILE A CA 1
ATOM 1003 C C . ILE A 1 130 ? -11.291 -5.582 9.719 1.00 95.88 130 ILE A C 1
ATOM 1005 O O . ILE A 1 130 ? -10.613 -4.672 10.198 1.00 95.88 130 ILE A O 1
ATOM 1009 N N . LEU A 1 131 ? -12.427 -5.976 10.304 1.00 92.94 131 LEU A N 1
ATOM 1010 C CA . LEU A 1 131 ? -12.957 -5.343 11.516 1.00 92.94 131 LEU A CA 1
ATOM 1011 C C . LEU A 1 131 ? -11.978 -5.448 12.694 1.00 92.94 131 LEU A C 1
ATOM 1013 O O . LEU A 1 131 ? -11.827 -4.507 13.469 1.00 92.94 131 LEU A O 1
ATOM 1017 N N . LYS A 1 132 ? -11.287 -6.578 12.849 1.00 95.31 132 LYS A N 1
ATOM 1018 C CA . LYS A 1 132 ? -10.256 -6.767 13.877 1.00 95.31 132 LYS A CA 1
ATOM 1019 C C . LYS A 1 132 ? -9.049 -5.856 13.653 1.00 95.31 132 LYS A C 1
ATOM 1021 O O . LYS A 1 132 ? -8.530 -5.306 14.625 1.00 95.31 132 LYS A O 1
ATOM 1026 N N . PHE A 1 133 ? -8.634 -5.660 12.402 1.00 95.88 133 PHE A N 1
ATOM 1027 C CA . PHE A 1 133 ? -7.615 -4.674 12.051 1.00 95.88 133 PHE A CA 1
ATOM 1028 C C . PHE A 1 133 ? -8.086 -3.258 12.413 1.00 95.88 133 PHE A C 1
ATOM 1030 O O . PHE A 1 133 ? -7.390 -2.553 13.144 1.00 95.88 133 PHE A O 1
ATOM 1037 N N . ALA A 1 134 ? -9.302 -2.878 12.017 1.00 94.31 134 ALA A N 1
ATOM 1038 C CA . ALA A 1 134 ? -9.891 -1.575 12.327 1.00 94.31 134 ALA A CA 1
ATOM 1039 C C . ALA A 1 134 ? -10.063 -1.347 13.842 1.00 94.31 134 ALA A C 1
ATOM 1041 O O . ALA A 1 134 ? -9.801 -0.265 14.360 1.00 94.31 134 ALA A O 1
ATOM 1042 N N . ASN A 1 135 ? -10.422 -2.384 14.600 1.00 91.38 135 ASN A N 1
ATOM 1043 C CA . ASN A 1 135 ? -10.485 -2.336 16.063 1.00 91.38 135 ASN A CA 1
ATOM 1044 C C . ASN A 1 135 ? -9.118 -2.079 16.704 1.00 91.38 135 ASN A C 1
ATOM 1046 O O . ASN A 1 135 ? -9.046 -1.441 17.754 1.00 91.38 135 ASN A O 1
ATOM 1050 N N . LYS A 1 136 ? -8.045 -2.593 16.094 1.00 94.19 136 LYS A N 1
ATOM 1051 C CA . LYS A 1 136 ? -6.675 -2.445 16.588 1.00 94.19 136 LYS A CA 1
ATOM 1052 C C . LYS A 1 136 ? -6.073 -1.085 16.231 1.00 94.19 136 LYS A C 1
ATOM 1054 O O . LYS A 1 136 ? -5.356 -0.520 17.052 1.00 94.19 136 LYS A O 1
ATOM 1059 N N . TYR A 1 137 ? -6.342 -0.588 15.026 1.00 93.62 137 TYR A N 1
ATOM 1060 C CA . TYR A 1 137 ? -5.645 0.567 14.451 1.00 93.62 137 TYR A CA 1
ATOM 1061 C C . TYR A 1 137 ? -6.500 1.828 14.302 1.00 93.62 137 TYR A C 1
ATOM 1063 O O . TYR A 1 137 ? -5.951 2.921 14.188 1.00 93.62 137 TYR A O 1
ATOM 1071 N N . GLY A 1 138 ? -7.822 1.699 14.366 1.00 92.50 138 GLY A N 1
ATOM 1072 C CA . GLY A 1 138 ? -8.773 2.774 14.107 1.00 92.50 138 GLY A CA 1
ATOM 1073 C C . GLY A 1 138 ? -9.344 2.741 12.687 1.00 92.50 138 GLY A C 1
ATOM 1074 O O . GLY A 1 138 ? -9.144 1.788 11.938 1.00 92.50 138 GLY A O 1
ATOM 1075 N N . LEU A 1 139 ? -10.095 3.794 12.356 1.00 91.12 139 LEU A N 1
ATOM 1076 C CA . LEU A 1 139 ? -10.637 4.049 11.017 1.00 91.12 139 LEU A CA 1
ATOM 1077 C C . LEU A 1 139 ? -9.531 4.483 10.045 1.00 91.12 139 LEU A C 1
ATOM 1079 O O . LEU A 1 139 ? -8.568 5.120 10.478 1.00 91.12 139 LEU A O 1
ATOM 1083 N N . LEU A 1 140 ? -9.700 4.202 8.749 1.00 91.88 140 LEU A N 1
ATOM 1084 C CA . LEU A 1 140 ? -8.796 4.641 7.679 1.00 91.88 140 LEU A CA 1
ATOM 1085 C C . LEU A 1 140 ? -8.731 6.165 7.575 1.00 91.88 140 LEU A C 1
ATOM 1087 O O . LEU A 1 140 ? -7.642 6.708 7.415 1.00 91.88 140 LEU A O 1
ATOM 1091 N N . LYS A 1 141 ? -9.870 6.831 7.756 1.00 88.19 141 LYS A N 1
ATOM 1092 C CA . LYS A 1 141 ? -10.135 8.255 7.561 1.00 88.19 141 LYS A CA 1
ATOM 1093 C C . LYS A 1 141 ? -9.912 8.756 6.137 1.00 88.19 141 LYS A C 1
ATOM 1095 O O . LYS A 1 141 ? -9.253 9.772 5.943 1.00 88.19 141 LYS A O 1
ATOM 1100 N N . ARG A 1 142 ? -10.482 8.068 5.142 1.00 77.56 142 ARG A N 1
ATOM 1101 C CA . ARG A 1 142 ? -10.385 8.492 3.729 1.00 77.56 142 ARG A CA 1
ATOM 1102 C C . ARG A 1 142 ? -11.046 9.856 3.475 1.00 77.56 142 ARG A C 1
ATOM 1104 O O . ARG A 1 142 ? -10.588 10.598 2.616 1.00 77.56 142 ARG A O 1
ATOM 1111 N N . TYR A 1 143 ? -12.086 10.203 4.242 1.00 74.38 143 TYR A N 1
ATOM 1112 C CA . TYR A 1 143 ? -12.821 11.464 4.106 1.00 74.38 143 TYR A CA 1
ATOM 1113 C C . TYR A 1 143 ? -13.217 12.046 5.473 1.00 74.38 143 TYR A C 1
ATOM 1115 O O . TYR A 1 143 ? -13.417 11.319 6.442 1.00 74.38 143 TYR A O 1
ATOM 1123 N N . SER A 1 144 ? -13.417 13.365 5.561 1.00 65.81 144 SER A N 1
ATOM 1124 C CA . SER A 1 144 ? -13.770 14.076 6.809 1.00 65.81 144 SER A CA 1
ATOM 1125 C C . SER A 1 144 ? -15.175 13.776 7.365 1.00 65.81 144 SER A C 1
ATOM 1127 O O . SER A 1 144 ? -15.600 14.387 8.340 1.00 65.81 144 SER A O 1
ATOM 1129 N N . VAL A 1 145 ? -15.917 12.829 6.785 1.00 63.66 145 VAL A N 1
ATOM 1130 C CA . VAL A 1 145 ? -17.292 12.484 7.198 1.00 63.66 145 VAL A CA 1
ATOM 1131 C C . VAL A 1 145 ? -17.378 11.813 8.576 1.00 63.66 145 VAL A C 1
ATOM 1133 O O . VAL A 1 145 ? -18.468 11.656 9.119 1.00 63.66 145 VAL A O 1
ATOM 1136 N N . HIS A 1 146 ? -16.252 11.439 9.184 1.00 62.75 146 HIS A N 1
ATOM 1137 C CA . HIS A 1 146 ? -16.230 10.690 10.449 1.00 62.75 146 HIS A CA 1
ATOM 1138 C C . HIS A 1 146 ? -16.554 11.522 11.694 1.00 62.75 146 HIS A C 1
ATOM 1140 O O . HIS A 1 146 ? -16.760 10.948 12.766 1.00 62.75 146 HIS A O 1
ATOM 1146 N N . ASP A 1 147 ? -16.646 12.845 11.553 1.00 68.25 147 ASP A N 1
ATOM 1147 C CA . ASP A 1 147 ? -17.090 13.742 12.624 1.00 68.25 147 ASP A CA 1
ATOM 1148 C C . ASP A 1 147 ? -18.620 13.936 12.634 1.00 68.25 147 ASP A C 1
ATOM 1150 O O . ASP A 1 147 ? -19.162 14.650 13.482 1.00 68.25 147 ASP A O 1
ATOM 1154 N N . LEU A 1 148 ? -19.346 13.257 11.733 1.00 73.38 148 LEU A N 1
ATOM 1155 C CA . LEU A 1 148 ? -20.805 13.231 11.752 1.00 73.38 148 LEU A CA 1
ATOM 1156 C C . LEU A 1 148 ? -21.310 12.346 12.899 1.00 73.38 148 LEU A C 1
ATOM 1158 O O . LEU A 1 148 ? -21.275 11.112 12.852 1.00 73.38 148 LEU A O 1
ATOM 1162 N N . VAL A 1 149 ? -21.795 13.016 13.942 1.00 79.19 149 VAL A N 1
ATOM 1163 C CA . VAL A 1 149 ? -22.528 12.415 15.056 1.00 79.19 149 VAL A CA 1
ATOM 1164 C C . VAL A 1 149 ? -24.013 12.694 14.864 1.00 79.19 149 VAL A C 1
ATOM 1166 O O . VAL A 1 149 ? -24.448 13.845 14.912 1.00 79.19 149 VAL A O 1
ATOM 1169 N N . PHE A 1 150 ? -24.788 11.633 14.683 1.00 79.44 150 PHE A N 1
ATOM 1170 C CA . PHE A 1 150 ? -26.243 11.670 14.616 1.00 79.44 150 PHE A CA 1
ATOM 1171 C C . PHE A 1 150 ? -26.812 11.543 16.016 1.00 79.44 150 PHE A C 1
ATOM 1173 O O . PHE A 1 150 ? -26.301 10.769 16.822 1.00 79.44 150 PHE A O 1
ATOM 1180 N N . ARG A 1 151 ? -27.887 12.268 16.314 1.00 81.12 151 ARG A N 1
ATOM 1181 C CA . ARG A 1 151 ? -28.613 12.116 17.573 1.00 81.12 151 ARG A CA 1
ATOM 1182 C C . ARG A 1 151 ? -30.023 11.640 17.267 1.00 81.12 151 ARG A C 1
ATOM 1184 O O . ARG A 1 151 ? -30.779 12.345 16.612 1.00 81.12 151 ARG A O 1
ATOM 1191 N N . ASN A 1 152 ? -30.380 10.460 17.757 1.00 81.56 152 ASN A N 1
ATOM 1192 C CA . ASN A 1 152 ? -31.764 10.010 17.714 1.00 81.56 152 ASN A CA 1
ATOM 1193 C C . ASN A 1 152 ? -32.603 10.947 18.600 1.00 81.56 152 ASN A C 1
ATOM 1195 O O . ASN A 1 152 ? -32.253 11.170 19.763 1.00 81.56 152 ASN A O 1
ATOM 1199 N N . ARG A 1 153 ? -33.658 11.541 18.027 1.00 81.94 153 ARG A N 1
ATOM 1200 C CA . ARG A 1 153 ? -34.467 12.572 18.696 1.00 81.94 153 ARG A CA 1
ATOM 1201 C C . ARG A 1 153 ? -35.188 12.031 19.928 1.00 81.94 153 ARG A C 1
ATOM 1203 O O . ARG A 1 153 ? -35.181 12.698 20.957 1.00 81.94 153 ARG A O 1
ATOM 1210 N N . ASP A 1 154 ? -35.716 10.817 19.840 1.00 82.94 154 ASP A N 1
ATOM 1211 C CA . ASP A 1 154 ? -36.582 10.243 20.874 1.00 82.94 154 ASP A CA 1
ATOM 1212 C C . ASP A 1 154 ? -35.783 9.721 22.073 1.00 82.94 154 ASP A C 1
ATOM 1214 O O . ASP A 1 154 ? -36.141 9.928 23.228 1.00 82.94 154 ASP A O 1
ATOM 1218 N N . THR A 1 155 ? -34.655 9.063 21.807 1.00 87.25 155 THR A N 1
ATOM 1219 C CA . THR A 1 155 ? -33.809 8.447 22.846 1.00 87.25 155 THR A CA 1
ATOM 1220 C C . THR A 1 155 ? -32.676 9.359 23.313 1.00 87.25 155 THR A C 1
ATOM 1222 O O . THR A 1 155 ? -32.031 9.098 24.330 1.00 87.25 155 THR A O 1
ATOM 1225 N N . GLY A 1 156 ? -32.366 10.406 22.544 1.00 87.31 156 GLY A N 1
ATOM 1226 C CA . GLY A 1 156 ? -31.190 11.248 22.738 1.00 87.31 156 GLY A CA 1
ATOM 1227 C C . GLY A 1 156 ? -29.856 10.542 22.465 1.00 87.31 156 GLY A C 1
ATOM 1228 O O . GLY A 1 156 ? -28.810 11.165 22.675 1.00 87.31 156 GLY A O 1
ATOM 1229 N N . GLN A 1 157 ? -29.872 9.279 22.018 1.00 82.50 157 GLN A N 1
ATOM 1230 C CA . GLN A 1 157 ? -28.675 8.480 21.778 1.00 82.50 157 GLN A CA 1
ATOM 1231 C C . GLN A 1 157 ? -27.886 9.026 20.588 1.00 82.50 157 GLN A C 1
ATOM 1233 O O . GLN A 1 157 ? -28.450 9.356 19.546 1.00 82.50 157 GLN A O 1
ATOM 1238 N N . GLN A 1 158 ? -26.567 9.115 20.755 1.00 81.75 158 GLN A N 1
ATOM 1239 C CA . GLN A 1 158 ? -25.652 9.530 19.701 1.00 81.75 158 GLN A CA 1
ATOM 1240 C C . GLN A 1 158 ? -25.105 8.317 18.944 1.00 81.75 158 GLN A C 1
ATOM 1242 O O . GLN A 1 158 ? -24.661 7.347 19.560 1.00 81.75 158 GLN A O 1
ATOM 1247 N N . PHE A 1 159 ? -25.100 8.404 17.619 1.00 76.62 159 PHE A N 1
ATOM 1248 C CA . PHE A 1 159 ? -24.535 7.426 16.699 1.00 76.62 159 PHE A CA 1
ATOM 1249 C C . PHE A 1 159 ? -23.431 8.106 15.899 1.00 76.62 159 PHE A C 1
ATOM 1251 O O . PHE A 1 159 ? -23.636 9.180 15.342 1.00 76.62 159 PHE A O 1
ATOM 1258 N N . GLN A 1 160 ? -22.256 7.491 15.849 1.00 79.56 160 GLN A N 1
ATOM 1259 C CA . GLN A 1 160 ? -21.170 7.938 14.984 1.00 79.56 160 GLN A CA 1
ATOM 1260 C C . GLN A 1 160 ? -21.142 7.040 13.749 1.00 79.56 160 GLN A C 1
ATOM 1262 O O . GLN A 1 160 ? -21.226 5.816 13.882 1.00 79.56 160 GLN A O 1
ATOM 1267 N N . LEU A 1 161 ? -21.039 7.645 12.564 1.00 79.44 161 LEU A N 1
ATOM 1268 C CA . LEU A 1 161 ? -20.965 6.884 11.321 1.00 79.44 161 LEU A CA 1
ATOM 1269 C C . LEU A 1 161 ? -19.663 6.066 11.275 1.00 79.44 161 LEU A C 1
ATOM 1271 O O . LEU A 1 161 ? -18.586 6.577 11.593 1.00 79.44 161 LEU A O 1
ATOM 1275 N N . GLY A 1 162 ? -19.768 4.797 10.880 1.00 85.81 162 GLY A N 1
ATOM 1276 C CA . GLY A 1 162 ? -18.610 3.973 10.540 1.00 85.81 162 GLY A CA 1
ATOM 1277 C C . GLY A 1 162 ? -18.043 4.309 9.162 1.00 85.81 162 GLY A C 1
ATOM 1278 O O . GLY A 1 162 ? -18.524 5.203 8.469 1.00 85.81 162 GLY A O 1
ATOM 1279 N N . GLU A 1 163 ? -17.035 3.551 8.745 1.00 87.88 163 GLU A N 1
ATOM 1280 C CA . GLU A 1 163 ? -16.563 3.559 7.358 1.00 87.88 163 GLU A CA 1
ATOM 1281 C C . GLU A 1 163 ? -17.226 2.452 6.544 1.00 87.88 163 GLU A C 1
ATOM 1283 O O . GLU A 1 163 ? -17.581 1.397 7.074 1.00 87.88 163 GLU A O 1
ATOM 1288 N N . SER A 1 164 ? -17.371 2.691 5.241 1.00 89.12 164 SER A N 1
ATOM 1289 C CA . SER A 1 164 ? -17.847 1.679 4.301 1.00 89.12 164 SER A CA 1
ATOM 1290 C C . SER A 1 164 ? -16.851 0.524 4.217 1.00 89.12 164 SER A C 1
ATOM 1292 O O . SER A 1 164 ? -15.666 0.737 3.954 1.00 89.12 164 SER A O 1
ATOM 1294 N N . LEU A 1 165 ? -17.326 -0.712 4.391 1.00 90.25 165 LEU A N 1
ATOM 1295 C CA . LEU A 1 165 ? -16.495 -1.898 4.185 1.00 90.25 165 LEU A CA 1
ATOM 1296 C C . LEU A 1 165 ? -16.012 -2.021 2.731 1.00 90.25 165 LEU A C 1
ATOM 1298 O O . LEU A 1 165 ? -14.917 -2.530 2.502 1.00 90.25 165 LEU A O 1
ATOM 1302 N N . LEU A 1 166 ? -16.799 -1.545 1.760 1.00 90.00 166 LEU A N 1
ATOM 1303 C CA . LEU A 1 166 ? -16.393 -1.535 0.354 1.00 90.00 166 LEU A CA 1
ATOM 1304 C C . LEU A 1 166 ? -15.123 -0.700 0.165 1.00 90.00 166 LEU A C 1
ATOM 1306 O O . LEU A 1 166 ? -14.171 -1.183 -0.431 1.00 90.00 166 LEU A O 1
ATOM 1310 N N . TRP A 1 167 ? -15.060 0.488 0.771 1.00 91.38 167 TRP A N 1
ATOM 1311 C CA . TRP A 1 167 ? -13.866 1.338 0.706 1.00 91.38 167 TRP A CA 1
ATOM 1312 C C . TRP A 1 167 ? -12.649 0.688 1.346 1.00 91.38 167 TRP A C 1
ATOM 1314 O O . TRP A 1 167 ? -11.544 0.799 0.830 1.00 91.38 167 TRP A O 1
ATOM 1324 N N . TRP A 1 168 ? -12.842 -0.012 2.464 1.00 94.44 168 TRP A N 1
ATOM 1325 C CA . TRP A 1 168 ? -11.760 -0.789 3.058 1.00 94.44 168 TRP A CA 1
ATOM 1326 C C . TRP A 1 168 ? -11.238 -1.847 2.087 1.00 94.44 168 TRP A C 1
ATOM 1328 O O . TRP A 1 168 ? -10.026 -1.975 1.949 1.00 94.44 168 TRP A O 1
ATOM 1338 N N . LYS A 1 169 ? -12.127 -2.585 1.411 1.00 95.31 169 LYS A N 1
ATOM 1339 C CA . LYS A 1 169 ? -11.740 -3.606 0.428 1.00 95.31 169 LYS A CA 1
ATOM 1340 C C . LYS A 1 169 ? -11.012 -2.989 -0.772 1.00 95.31 169 LYS A C 1
ATOM 1342 O O . LYS A 1 169 ? -9.936 -3.474 -1.097 1.00 95.31 169 LYS A O 1
ATOM 1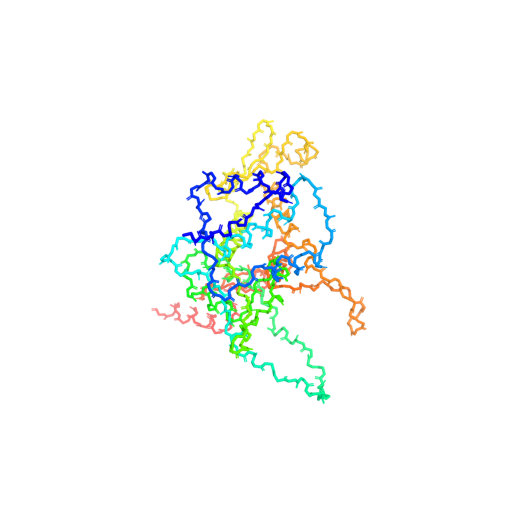347 N N . GLU A 1 170 ? -11.519 -1.891 -1.331 1.00 93.56 170 GLU A N 1
ATOM 1348 C CA . GLU A 1 170 ? -10.868 -1.152 -2.426 1.00 93.56 170 GLU A CA 1
ATOM 1349 C C . GLU A 1 170 ? -9.445 -0.707 -2.049 1.00 93.56 170 GLU A C 1
ATOM 1351 O O . GLU A 1 170 ? -8.495 -0.998 -2.767 1.00 93.56 170 GLU A O 1
ATOM 1356 N N . GLU A 1 171 ? -9.258 -0.074 -0.884 1.00 95.75 171 GLU A N 1
ATOM 1357 C CA . GLU A 1 171 ? -7.922 0.371 -0.452 1.00 95.75 171 GLU A CA 1
ATOM 1358 C C . GLU A 1 171 ? -6.971 -0.803 -0.163 1.00 95.75 171 GLU A C 1
ATOM 1360 O O . GLU A 1 171 ? -5.761 -0.700 -0.384 1.00 95.75 171 GLU A O 1
ATOM 1365 N N . ILE A 1 172 ? -7.495 -1.921 0.353 1.00 97.12 172 ILE A N 1
ATOM 1366 C CA . ILE A 1 172 ? -6.721 -3.153 0.559 1.00 97.12 172 ILE A CA 1
ATOM 1367 C C . ILE A 1 172 ? -6.263 -3.718 -0.791 1.00 97.12 172 ILE A C 1
ATOM 1369 O O . ILE A 1 172 ? -5.101 -4.112 -0.913 1.00 97.12 172 ILE A O 1
ATOM 1373 N N . GLU A 1 173 ? -7.156 -3.768 -1.780 1.00 96.06 173 GLU A N 1
ATOM 1374 C CA . GLU A 1 173 ? -6.882 -4.262 -3.131 1.00 96.06 173 GLU A CA 1
ATOM 1375 C C . GLU A 1 173 ? -5.853 -3.389 -3.853 1.00 96.06 173 GLU A C 1
ATOM 1377 O O . GLU A 1 173 ? -4.842 -3.911 -4.330 1.00 96.06 173 GLU A O 1
ATOM 1382 N N . ASP A 1 174 ? -6.042 -2.068 -3.840 1.00 95.75 174 ASP A N 1
ATOM 1383 C CA . ASP A 1 174 ? -5.124 -1.096 -4.439 1.00 95.75 174 ASP A CA 1
ATOM 1384 C C . ASP A 1 174 ? -3.709 -1.215 -3.857 1.00 95.75 174 ASP A C 1
ATOM 1386 O O . ASP A 1 174 ? -2.716 -1.303 -4.590 1.00 95.75 174 ASP A O 1
ATOM 1390 N N . LEU A 1 175 ? -3.594 -1.247 -2.523 1.00 97.44 175 LEU A N 1
ATOM 1391 C CA . LEU A 1 175 ? -2.290 -1.358 -1.873 1.00 97.44 175 LEU A CA 1
ATOM 1392 C C . LEU A 1 175 ? -1.646 -2.726 -2.120 1.00 97.44 175 LEU A C 1
ATOM 1394 O O . LEU A 1 175 ? -0.427 -2.806 -2.286 1.00 97.44 175 LEU A O 1
ATOM 1398 N N . ALA A 1 176 ? -2.433 -3.804 -2.138 1.00 97.12 176 ALA A N 1
ATOM 1399 C CA . ALA A 1 176 ? -1.929 -5.137 -2.449 1.00 97.12 176 ALA A CA 1
ATOM 1400 C C . ALA A 1 176 ? -1.383 -5.209 -3.881 1.00 97.12 176 ALA A C 1
ATOM 1402 O O . ALA A 1 176 ? -0.274 -5.709 -4.070 1.00 97.12 176 ALA A O 1
ATOM 1403 N N . ALA A 1 177 ? -2.091 -4.638 -4.858 1.00 96.12 177 ALA A N 1
ATOM 1404 C CA . ALA A 1 177 ? -1.629 -4.551 -6.240 1.00 96.12 177 ALA A CA 1
ATOM 1405 C C . ALA A 1 177 ? -0.321 -3.747 -6.360 1.00 96.12 177 ALA A C 1
ATOM 1407 O O . ALA A 1 177 ? 0.627 -4.189 -7.014 1.00 96.12 177 ALA A O 1
ATOM 1408 N N . CYS A 1 178 ? -0.223 -2.611 -5.661 1.00 97.25 178 CYS A N 1
ATOM 1409 C CA . CYS A 1 178 ? 1.008 -1.818 -5.601 1.00 97.25 178 CYS A CA 1
ATOM 1410 C C . CYS A 1 178 ? 2.172 -2.596 -4.965 1.00 97.25 178 CYS A C 1
ATOM 1412 O O . CYS A 1 178 ? 3.306 -2.533 -5.442 1.00 97.25 178 CYS A O 1
ATOM 1414 N N . LEU A 1 179 ? 1.911 -3.355 -3.897 1.00 96.50 179 LEU A N 1
ATOM 1415 C CA . LEU A 1 179 ? 2.921 -4.195 -3.253 1.00 96.50 179 LEU A CA 1
ATOM 1416 C C . LEU A 1 179 ? 3.369 -5.353 -4.142 1.00 96.50 179 LEU A C 1
ATOM 1418 O O . LEU A 1 179 ? 4.551 -5.694 -4.122 1.00 96.50 179 LEU A O 1
ATOM 1422 N N . ASP A 1 180 ? 2.465 -5.950 -4.912 1.00 95.56 180 ASP A N 1
ATOM 1423 C CA . ASP A 1 180 ? 2.808 -6.996 -5.871 1.00 95.56 180 ASP A CA 1
ATOM 1424 C C . ASP A 1 180 ? 3.709 -6.442 -6.979 1.00 95.56 180 ASP A C 1
ATOM 1426 O O . ASP A 1 180 ? 4.773 -7.015 -7.221 1.00 95.56 180 ASP A O 1
ATOM 1430 N N . LEU A 1 181 ? 3.372 -5.281 -7.554 1.00 96.75 181 LEU A N 1
ATOM 1431 C CA . LEU A 1 181 ? 4.237 -4.588 -8.516 1.00 96.75 181 LEU A CA 1
ATOM 1432 C C . LEU A 1 181 ? 5.601 -4.237 -7.902 1.00 96.75 181 LEU A C 1
ATOM 1434 O O . LEU A 1 181 ? 6.641 -4.478 -8.513 1.00 96.75 181 LEU A O 1
ATOM 1438 N N . TRP A 1 182 ? 5.630 -3.736 -6.664 1.00 96.75 182 TRP A N 1
ATOM 1439 C CA . TRP A 1 182 ? 6.881 -3.460 -5.953 1.00 96.75 182 TRP A CA 1
ATOM 1440 C C . TRP A 1 182 ? 7.731 -4.720 -5.749 1.00 96.75 182 TRP A C 1
ATOM 1442 O O . TRP A 1 182 ? 8.942 -4.701 -5.972 1.00 96.75 182 TRP A O 1
ATOM 1452 N N . ASN A 1 183 ? 7.116 -5.845 -5.379 1.00 94.75 183 ASN A N 1
ATOM 1453 C CA . ASN A 1 183 ? 7.832 -7.112 -5.244 1.00 94.75 183 ASN A CA 1
ATOM 1454 C C . ASN A 1 183 ? 8.377 -7.598 -6.603 1.00 94.75 183 ASN A C 1
ATOM 1456 O O . ASN A 1 183 ? 9.468 -8.167 -6.627 1.00 94.75 183 ASN A O 1
ATOM 1460 N N . MET A 1 184 ? 7.674 -7.346 -7.718 1.00 95.56 184 MET A N 1
ATOM 1461 C CA . MET A 1 184 ? 8.183 -7.616 -9.073 1.00 95.56 184 MET A CA 1
ATOM 1462 C C . MET A 1 184 ? 9.381 -6.729 -9.422 1.00 95.56 184 MET A C 1
ATOM 1464 O O . MET A 1 184 ? 10.312 -7.224 -10.036 1.00 95.56 184 MET A O 1
ATOM 1468 N N . ILE A 1 185 ? 9.396 -5.459 -8.994 1.00 95.75 185 ILE A N 1
ATOM 1469 C CA . ILE A 1 185 ? 10.539 -4.538 -9.161 1.00 95.75 185 ILE A CA 1
ATOM 1470 C C . ILE A 1 185 ? 11.751 -4.982 -8.329 1.00 95.75 185 ILE A C 1
ATOM 1472 O O . ILE A 1 185 ? 12.900 -4.786 -8.735 1.00 95.75 185 ILE A O 1
ATOM 1476 N N . LEU A 1 186 ? 11.522 -5.522 -7.129 1.00 93.12 186 LEU A N 1
ATOM 1477 C CA . LEU A 1 186 ? 12.591 -6.067 -6.288 1.00 93.12 186 LEU A CA 1
ATOM 1478 C C . LEU A 1 186 ? 13.126 -7.401 -6.822 1.00 93.12 186 LEU A C 1
ATOM 1480 O O . LEU A 1 186 ? 14.302 -7.712 -6.624 1.00 93.12 186 LEU A O 1
ATOM 1484 N N . GLY A 1 187 ? 12.273 -8.185 -7.479 1.00 89.50 187 GLY A N 1
ATOM 1485 C CA . GLY A 1 187 ? 12.677 -9.341 -8.267 1.00 89.50 187 GLY A CA 1
ATOM 1486 C C . GLY A 1 187 ? 13.309 -8.914 -9.592 1.00 89.50 187 GLY A C 1
ATOM 1487 O O . GLY A 1 187 ? 13.005 -7.861 -10.132 1.00 89.50 187 GLY A O 1
ATOM 1488 N N . ASN A 1 188 ? 14.191 -9.738 -10.149 1.00 73.50 188 ASN A N 1
ATOM 1489 C CA . ASN A 1 188 ? 14.603 -9.591 -11.548 1.00 73.50 188 ASN A CA 1
ATOM 1490 C C . ASN A 1 188 ? 13.647 -10.439 -12.404 1.00 73.50 188 ASN A C 1
ATOM 1492 O O . ASN A 1 188 ? 14.043 -11.455 -12.967 1.00 73.50 188 ASN A O 1
ATOM 1496 N N . ASP A 1 189 ? 12.351 -10.129 -12.309 1.00 76.88 189 ASP A N 1
ATOM 1497 C CA . ASP A 1 189 ? 11.267 -11.033 -12.699 1.00 76.88 189 ASP A CA 1
ATOM 1498 C C . ASP A 1 189 ? 10.785 -10.722 -14.125 1.00 76.88 189 ASP A C 1
ATOM 1500 O O . ASP A 1 189 ? 10.387 -9.593 -14.409 1.00 76.88 189 ASP A O 1
ATOM 1504 N N . GLU A 1 190 ? 10.729 -11.735 -14.995 1.00 89.44 190 GLU A N 1
ATOM 1505 C CA . GLU A 1 190 ? 10.060 -11.673 -16.311 1.00 89.44 190 GLU A CA 1
ATOM 1506 C C . GLU A 1 190 ? 8.592 -11.223 -16.175 1.00 89.44 190 GLU A C 1
ATOM 1508 O O . GLU A 1 190 ? 7.981 -10.683 -17.099 1.00 89.44 190 GLU A O 1
ATOM 1513 N N . LYS A 1 191 ? 7.998 -11.394 -14.985 1.00 92.94 191 LYS A N 1
ATOM 1514 C CA . LYS A 1 191 ? 6.670 -10.853 -14.673 1.00 92.94 191 LYS A CA 1
ATOM 1515 C C . LYS A 1 191 ? 6.600 -9.332 -14.761 1.00 92.94 191 LYS A C 1
ATOM 1517 O O . LYS A 1 191 ? 5.538 -8.829 -15.111 1.00 92.94 191 LYS A O 1
ATOM 1522 N N . LEU A 1 192 ? 7.684 -8.609 -14.470 1.00 95.75 192 LEU A N 1
ATOM 1523 C CA . LEU A 1 192 ? 7.687 -7.149 -14.553 1.00 95.75 192 LEU A CA 1
ATOM 1524 C C . LEU A 1 192 ? 7.541 -6.681 -16.007 1.00 95.75 192 LEU A C 1
ATOM 1526 O O . LEU A 1 192 ? 6.785 -5.751 -16.273 1.00 95.75 192 LEU A O 1
ATOM 1530 N N . GLU A 1 193 ? 8.191 -7.363 -16.951 1.00 93.94 193 GLU A N 1
ATOM 1531 C CA . GLU A 1 193 ? 8.048 -7.079 -18.386 1.00 93.94 193 GLU A CA 1
ATOM 1532 C C . GLU A 1 193 ? 6.621 -7.354 -18.879 1.00 93.94 193 GLU A C 1
ATOM 1534 O O . GLU A 1 193 ? 6.084 -6.605 -19.689 1.00 93.94 193 GLU A O 1
ATOM 1539 N N . ASN A 1 194 ? 5.959 -8.376 -18.329 1.00 93.88 194 ASN A N 1
ATOM 1540 C CA . ASN A 1 194 ? 4.551 -8.660 -18.620 1.00 93.88 194 ASN A CA 1
ATOM 1541 C C . ASN A 1 194 ? 3.572 -7.694 -17.929 1.00 93.88 194 ASN A C 1
ATOM 1543 O O . ASN A 1 194 ? 2.421 -7.574 -18.359 1.00 93.88 194 ASN A O 1
ATOM 1547 N N . ALA A 1 195 ? 4.004 -7.033 -16.852 1.00 95.94 195 ALA A N 1
ATOM 1548 C CA . ALA A 1 195 ? 3.217 -6.036 -16.137 1.00 95.94 195 ALA A CA 1
ATOM 1549 C C . ALA A 1 195 ? 3.306 -4.650 -16.792 1.00 95.94 195 ALA A C 1
ATOM 1551 O O . ALA A 1 195 ? 2.358 -3.876 -16.693 1.00 95.94 195 ALA A O 1
ATOM 1552 N N . VAL A 1 196 ? 4.411 -4.326 -17.471 1.00 96.12 196 VAL A N 1
ATOM 1553 C CA . VAL A 1 196 ? 4.614 -3.025 -18.127 1.00 96.12 196 VAL A CA 1
ATOM 1554 C C . VAL A 1 196 ? 4.516 -3.170 -19.638 1.00 96.12 196 VAL A C 1
ATOM 1556 O O . VAL A 1 196 ? 5.463 -3.554 -20.323 1.00 96.12 196 VAL A O 1
ATOM 1559 N N . LEU A 1 197 ? 3.350 -2.818 -20.169 1.00 95.06 197 LEU A N 1
ATOM 1560 C CA . LEU A 1 197 ? 3.030 -2.986 -21.577 1.00 95.06 197 LEU A CA 1
ATOM 1561 C C . LEU A 1 197 ? 3.360 -1.715 -22.350 1.00 95.06 197 LEU A C 1
ATOM 1563 O O . LEU A 1 197 ? 2.774 -0.651 -22.140 1.00 95.06 197 LEU A O 1
ATOM 1567 N N . TRP A 1 198 ? 4.295 -1.854 -23.280 1.00 93.81 198 TRP A N 1
ATOM 1568 C CA . TRP A 1 198 ? 4.679 -0.798 -24.201 1.00 93.81 198 TRP A CA 1
ATOM 1569 C C . TRP A 1 198 ? 3.794 -0.840 -25.445 1.00 93.81 198 TRP A C 1
ATOM 1571 O O . TRP A 1 198 ? 3.789 -1.820 -26.194 1.00 93.81 198 TRP A O 1
ATOM 1581 N N . HIS A 1 199 ? 3.075 0.247 -25.701 1.00 91.62 199 HIS A N 1
ATOM 1582 C CA . HIS A 1 199 ? 2.289 0.434 -26.915 1.00 91.62 199 HIS A CA 1
ATOM 1583 C C . HIS A 1 199 ? 2.927 1.504 -27.805 1.00 91.62 199 HIS A C 1
ATOM 1585 O O . HIS A 1 199 ? 3.814 2.248 -27.388 1.00 91.62 199 HIS A O 1
ATOM 1591 N N . ARG A 1 200 ? 2.451 1.622 -29.052 1.00 87.12 200 ARG A N 1
ATOM 1592 C CA . ARG A 1 200 ? 2.867 2.724 -29.941 1.00 87.12 200 ARG A CA 1
ATOM 1593 C C . ARG A 1 200 ? 2.520 4.101 -29.363 1.00 87.12 200 ARG A C 1
ATOM 1595 O O . ARG A 1 200 ? 3.205 5.070 -29.669 1.00 87.12 200 ARG A O 1
ATOM 1602 N N . ASP A 1 201 ? 1.477 4.162 -28.535 1.00 87.75 201 ASP A N 1
ATOM 1603 C CA . ASP A 1 201 ? 0.827 5.410 -28.123 1.00 87.75 201 ASP A CA 1
ATOM 1604 C C . ASP A 1 201 ? 0.960 5.710 -26.625 1.00 87.75 201 ASP A C 1
ATOM 1606 O O . ASP A 1 201 ? 0.390 6.692 -26.143 1.00 87.75 201 ASP A O 1
ATOM 1610 N N . GLY A 1 202 ? 1.701 4.881 -25.887 1.00 91.69 202 GLY A N 1
ATOM 1611 C CA . GLY A 1 202 ? 1.809 5.018 -24.443 1.00 91.69 202 GLY A CA 1
ATOM 1612 C C . GLY A 1 202 ? 2.324 3.776 -23.731 1.00 91.69 202 GLY A C 1
ATOM 1613 O O . GLY A 1 202 ? 2.745 2.800 -24.356 1.00 91.69 202 GLY A O 1
ATOM 1614 N N . ILE A 1 203 ? 2.259 3.834 -22.404 1.00 94.38 203 ILE A N 1
ATOM 1615 C CA . ILE A 1 203 ? 2.618 2.737 -21.505 1.00 94.38 203 ILE A CA 1
ATOM 1616 C C . ILE A 1 203 ? 1.412 2.432 -20.624 1.00 94.38 203 ILE A C 1
ATOM 1618 O O . ILE A 1 203 ? 0.800 3.352 -20.076 1.00 94.38 203 ILE A O 1
ATOM 1622 N N . THR A 1 204 ? 1.111 1.148 -20.468 1.00 95.62 204 THR A N 1
ATOM 1623 C CA . THR A 1 204 ? 0.039 0.642 -19.608 1.00 95.62 204 THR A CA 1
ATOM 1624 C C . THR A 1 204 ? 0.643 -0.265 -18.541 1.00 95.62 204 THR A C 1
ATOM 1626 O O . THR A 1 204 ? 1.528 -1.068 -18.840 1.00 95.62 204 THR A O 1
ATOM 1629 N N . ILE A 1 205 ? 0.170 -0.150 -17.302 1.00 96.81 205 ILE A N 1
ATOM 1630 C CA . ILE A 1 205 ? 0.550 -1.030 -16.194 1.00 96.81 205 ILE A CA 1
ATOM 1631 C C . ILE A 1 205 ? -0.590 -2.012 -15.948 1.00 96.81 205 ILE A C 1
ATOM 1633 O O . ILE A 1 205 ? -1.716 -1.604 -15.667 1.00 96.81 205 ILE A O 1
ATOM 1637 N N . ARG A 1 206 ? -0.297 -3.306 -16.037 1.00 95.75 206 ARG A N 1
ATOM 1638 C CA . ARG A 1 206 ? -1.238 -4.379 -15.733 1.00 95.75 206 ARG A CA 1
ATOM 1639 C C . ARG A 1 206 ? -1.141 -4.766 -14.263 1.00 95.75 206 ARG A C 1
ATOM 1641 O O . ARG A 1 206 ? -0.103 -5.244 -13.805 1.00 95.75 206 ARG A O 1
ATOM 1648 N N . LEU A 1 207 ? -2.245 -4.612 -13.540 1.00 91.94 207 LEU A N 1
ATOM 1649 C CA . LEU A 1 207 ? -2.395 -4.967 -12.131 1.00 91.94 207 LEU A CA 1
ATOM 1650 C C . LEU A 1 207 ? -3.564 -5.934 -11.967 1.00 91.94 207 LEU A C 1
ATOM 1652 O O . LEU A 1 207 ? -4.733 -5.550 -12.019 1.00 91.94 207 LEU A O 1
ATOM 1656 N N . GLY A 1 208 ? -3.252 -7.216 -11.779 1.00 86.25 208 GLY A N 1
ATOM 1657 C CA . GLY A 1 208 ? -4.276 -8.258 -11.741 1.00 86.25 208 GLY A CA 1
ATOM 1658 C C . GLY A 1 208 ? -5.035 -8.330 -13.069 1.00 86.25 208 GLY A C 1
ATOM 1659 O O . GLY A 1 208 ? -4.435 -8.614 -14.103 1.00 86.25 208 GLY A O 1
ATOM 1660 N N . SER A 1 209 ? -6.346 -8.084 -13.033 1.00 84.81 209 SER A N 1
ATOM 1661 C CA . SER A 1 209 ? -7.219 -8.039 -14.215 1.00 84.81 209 SER A CA 1
ATOM 1662 C C . SER A 1 209 ? -7.347 -6.652 -14.850 1.00 84.81 209 SER A C 1
ATOM 1664 O O . SER A 1 209 ? -8.016 -6.525 -15.873 1.00 84.81 209 SER A O 1
ATOM 1666 N N . ASN A 1 210 ? -6.758 -5.620 -14.242 1.00 90.12 210 ASN A N 1
ATOM 1667 C CA . ASN A 1 210 ? -6.937 -4.235 -14.658 1.00 90.12 210 ASN A CA 1
ATOM 1668 C C . ASN A 1 210 ? -5.709 -3.742 -15.424 1.00 90.12 210 ASN A C 1
ATOM 1670 O O . ASN A 1 210 ? -4.576 -3.921 -14.979 1.00 90.12 210 ASN A O 1
ATOM 1674 N N . ASP A 1 211 ? -5.949 -3.069 -16.544 1.00 93.69 211 ASP A N 1
ATOM 1675 C CA . ASP A 1 211 ? -4.927 -2.398 -17.341 1.00 93.69 211 ASP A CA 1
ATOM 1676 C C . ASP A 1 211 ? -5.064 -0.880 -17.113 1.00 93.69 211 ASP A C 1
ATOM 1678 O O . ASP A 1 211 ? -6.077 -0.274 -17.468 1.00 93.69 211 ASP A O 1
ATOM 1682 N N . VAL A 1 212 ? -4.062 -0.262 -16.478 1.00 93.94 212 VAL A N 1
ATOM 1683 C CA . VAL A 1 212 ? -4.070 1.160 -16.106 1.00 93.94 212 VAL A CA 1
ATOM 1684 C C . VAL A 1 212 ? -3.164 1.950 -17.054 1.00 93.94 212 VAL A C 1
ATOM 1686 O O . VAL A 1 212 ? -1.949 1.728 -17.057 1.00 93.94 212 VAL A O 1
ATOM 1689 N N . PRO A 1 213 ? -3.702 2.877 -17.869 1.00 93.25 213 PRO A N 1
ATOM 1690 C CA . PRO A 1 213 ? -2.875 3.707 -18.737 1.00 93.25 213 PRO A CA 1
ATOM 1691 C C . PRO A 1 213 ? -2.036 4.670 -17.887 1.00 93.25 213 PRO A C 1
ATOM 1693 O O . PRO A 1 213 ? -2.578 5.480 -17.139 1.00 93.25 213 PRO A O 1
ATOM 1696 N N . LEU A 1 214 ? -0.709 4.589 -18.007 1.00 90.25 214 LEU A N 1
ATOM 1697 C CA . LEU A 1 214 ? 0.228 5.413 -17.238 1.00 90.25 214 LEU A CA 1
ATOM 1698 C C . LEU A 1 214 ? 0.558 6.720 -17.965 1.00 90.25 214 LEU A C 1
ATOM 1700 O O . LEU A 1 214 ? 0.472 7.804 -17.396 1.00 90.25 214 LEU A O 1
ATOM 1704 N N . ILE A 1 215 ? 0.943 6.612 -19.236 1.00 86.12 215 ILE A N 1
ATOM 1705 C CA . ILE A 1 215 ? 1.281 7.747 -20.100 1.00 86.12 215 ILE A CA 1
ATOM 1706 C C . ILE A 1 215 ? 0.579 7.547 -21.430 1.00 86.12 215 ILE A C 1
ATOM 1708 O O . ILE A 1 215 ? 0.675 6.478 -22.028 1.00 86.12 215 ILE A O 1
ATOM 1712 N N . SER A 1 216 ? -0.077 8.601 -21.905 1.00 81.25 216 SER A N 1
ATOM 1713 C CA . SER A 1 216 ? -0.566 8.715 -23.276 1.00 81.25 216 SER A CA 1
ATOM 1714 C C . SER A 1 216 ? 0.357 9.618 -24.099 1.00 81.25 216 SER A C 1
ATOM 1716 O O . SER A 1 216 ? 1.190 10.341 -23.545 1.00 81.25 216 SER A O 1
ATOM 1718 N N . ARG A 1 217 ? 0.170 9.642 -25.427 1.00 69.38 217 ARG A N 1
ATOM 1719 C CA . ARG A 1 217 ? 0.893 10.534 -26.360 1.00 69.38 217 ARG A CA 1
ATOM 1720 C C . ARG A 1 217 ? 0.998 12.000 -25.906 1.00 69.38 217 ARG A C 1
ATOM 1722 O O . ARG A 1 217 ? 1.942 12.673 -26.304 1.00 69.38 217 ARG A O 1
ATOM 1729 N N . ALA A 1 218 ? 0.065 12.494 -25.088 1.00 65.38 218 ALA A N 1
ATOM 1730 C CA . ALA A 1 218 ? 0.075 13.872 -24.595 1.00 65.38 218 ALA A CA 1
ATOM 1731 C C . ALA A 1 218 ? 1.245 14.184 -23.635 1.00 65.38 218 ALA A C 1
ATOM 1733 O O . ALA A 1 218 ? 1.646 15.339 -23.538 1.00 65.38 218 ALA A O 1
ATOM 1734 N N . ASN A 1 219 ? 1.828 13.174 -22.974 1.00 71.69 219 ASN A N 1
ATOM 1735 C CA . ASN A 1 219 ? 2.917 13.322 -21.997 1.00 71.69 219 ASN A CA 1
ATOM 1736 C C . ASN A 1 219 ? 4.216 12.648 -22.480 1.00 71.69 219 ASN A C 1
ATOM 1738 O O . ASN A 1 219 ? 4.849 11.872 -21.761 1.00 71.69 219 ASN A O 1
ATOM 1742 N N . ILE A 1 220 ? 4.615 12.941 -23.723 1.00 68.50 220 ILE A N 1
ATOM 1743 C CA . ILE A 1 220 ? 5.737 12.282 -24.416 1.00 68.50 220 ILE A CA 1
ATOM 1744 C C . ILE A 1 220 ? 7.095 12.464 -23.716 1.00 68.50 220 ILE A C 1
ATOM 1746 O O . ILE A 1 220 ? 7.968 11.613 -23.845 1.00 68.50 220 ILE A O 1
ATOM 1750 N N . THR A 1 221 ? 7.263 13.522 -22.917 1.00 78.38 221 THR A N 1
ATOM 1751 C CA . THR A 1 221 ? 8.542 13.882 -22.275 1.00 78.38 221 THR A CA 1
ATOM 1752 C C . THR A 1 221 ? 9.073 12.824 -21.302 1.00 78.38 221 THR A C 1
ATOM 1754 O O . THR A 1 221 ? 10.269 12.802 -21.011 1.00 78.38 221 THR A O 1
ATOM 1757 N N . PHE A 1 222 ? 8.210 11.937 -20.801 1.00 75.62 222 PHE A N 1
ATOM 1758 C CA . PHE A 1 222 ? 8.616 10.797 -19.977 1.00 75.62 222 PHE A CA 1
ATOM 1759 C C . PHE A 1 222 ? 9.054 9.585 -20.808 1.00 75.62 222 PHE A C 1
ATOM 1761 O O . PHE A 1 222 ? 9.915 8.835 -20.353 1.00 75.62 222 PHE A O 1
ATOM 1768 N N . LEU A 1 223 ? 8.530 9.414 -22.029 1.00 76.19 223 LEU A N 1
ATOM 1769 C CA . LEU A 1 223 ? 8.922 8.313 -22.919 1.00 76.19 223 LEU A CA 1
ATOM 1770 C C . LEU A 1 223 ? 10.381 8.442 -23.360 1.00 76.19 223 LEU A C 1
ATOM 1772 O O . LEU A 1 223 ? 11.064 7.434 -23.473 1.00 76.19 223 LEU A O 1
ATOM 1776 N N . ASP A 1 224 ? 10.881 9.668 -23.524 1.00 81.19 224 ASP A N 1
ATOM 1777 C CA . ASP A 1 224 ? 12.283 9.909 -23.886 1.00 81.19 224 ASP A CA 1
ATOM 1778 C C . ASP A 1 224 ? 13.263 9.565 -22.750 1.00 81.19 224 ASP A C 1
ATOM 1780 O O . ASP A 1 224 ? 14.456 9.375 -22.988 1.00 81.19 224 ASP A O 1
ATOM 1784 N N . ARG A 1 225 ? 12.780 9.479 -21.499 1.00 86.44 225 ARG A N 1
ATOM 1785 C CA . ARG A 1 225 ? 13.613 9.142 -20.331 1.00 86.44 225 ARG A CA 1
ATOM 1786 C C . ARG A 1 225 ? 13.803 7.641 -20.142 1.00 86.44 225 ARG A C 1
ATOM 1788 O O . ARG A 1 225 ? 14.783 7.245 -19.514 1.00 86.44 225 ARG A O 1
ATOM 1795 N N . TRP A 1 226 ? 12.885 6.823 -20.650 1.00 91.25 226 TRP A N 1
ATOM 1796 C CA . TRP A 1 226 ? 12.932 5.372 -20.509 1.00 91.25 226 TRP A CA 1
ATOM 1797 C C . TRP A 1 226 ? 13.264 4.732 -21.851 1.00 91.25 226 TRP A C 1
ATOM 1799 O O . TRP A 1 226 ? 12.572 4.933 -22.846 1.00 91.25 226 TRP A O 1
ATOM 1809 N N . GLY A 1 227 ? 14.332 3.934 -21.888 1.00 87.31 227 GLY A N 1
ATOM 1810 C CA . GLY A 1 227 ? 14.633 3.133 -23.071 1.00 87.31 227 GLY A CA 1
ATOM 1811 C C . GLY A 1 227 ? 13.468 2.190 -23.378 1.00 87.31 227 GLY A C 1
ATOM 1812 O O . GLY A 1 227 ? 12.835 1.670 -22.460 1.00 87.31 227 GLY A O 1
ATOM 1813 N N . LYS A 1 228 ? 13.174 1.943 -24.662 1.00 85.75 228 LYS A N 1
ATOM 1814 C CA . LYS A 1 228 ? 12.168 0.936 -25.038 1.00 85.75 228 LYS A CA 1
ATOM 1815 C C . LYS A 1 228 ? 12.503 -0.398 -24.366 1.00 85.75 228 LYS A C 1
ATOM 1817 O O . LYS A 1 228 ? 13.613 -0.897 -24.530 1.00 85.75 228 LYS A O 1
ATOM 1822 N N . GLY A 1 229 ? 11.534 -0.957 -23.646 1.00 86.81 229 GLY A N 1
ATOM 1823 C CA . GLY A 1 229 ? 11.708 -2.188 -22.873 1.00 86.81 229 GLY A CA 1
ATOM 1824 C C . GLY A 1 229 ? 12.135 -1.976 -21.417 1.00 86.81 229 GLY A C 1
ATOM 1825 O O . GLY A 1 229 ? 12.180 -2.946 -20.670 1.00 86.81 229 GLY A O 1
ATOM 1826 N N . ASP A 1 230 ? 12.390 -0.742 -20.965 1.00 92.81 230 ASP A N 1
ATOM 1827 C CA . ASP A 1 230 ? 12.574 -0.468 -19.536 1.00 92.81 230 ASP A CA 1
ATOM 1828 C C . ASP A 1 230 ? 11.243 -0.644 -18.794 1.00 92.81 230 ASP A C 1
ATOM 1830 O O . ASP A 1 230 ? 10.373 0.220 -18.817 1.00 92.81 230 ASP A O 1
ATOM 1834 N N . ALA A 1 231 ? 11.058 -1.776 -18.125 1.00 95.25 231 ALA A N 1
ATOM 1835 C CA . ALA A 1 231 ? 9.877 -2.001 -17.299 1.00 95.25 231 ALA A CA 1
ATOM 1836 C C . ALA A 1 231 ? 10.009 -1.359 -15.903 1.00 95.25 231 ALA A C 1
ATOM 1838 O O . ALA A 1 231 ? 9.014 -1.026 -15.258 1.00 95.25 231 ALA A O 1
ATOM 1839 N N . ARG A 1 232 ? 11.237 -1.142 -15.416 1.00 95.38 232 ARG A N 1
ATOM 1840 C CA . ARG A 1 232 ? 11.479 -0.695 -14.039 1.00 95.38 232 ARG A CA 1
ATOM 1841 C C . ARG A 1 232 ? 11.107 0.772 -13.848 1.00 95.38 232 ARG A C 1
ATOM 1843 O O . ARG A 1 232 ? 10.451 1.102 -12.860 1.00 95.38 232 ARG A O 1
ATOM 1850 N N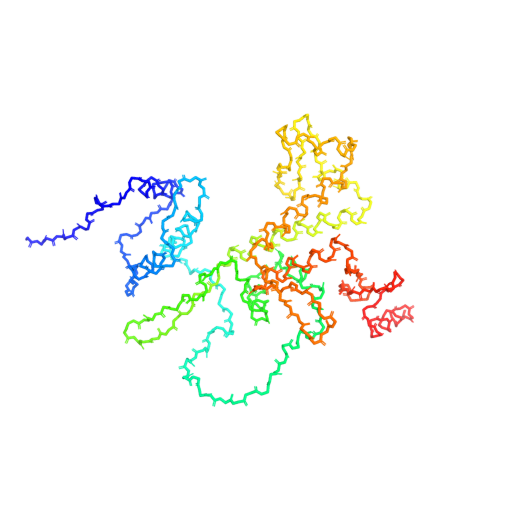 . GLY A 1 233 ? 11.531 1.637 -14.768 1.00 93.94 233 GLY A N 1
ATOM 1851 C CA . GLY A 1 233 ? 11.250 3.073 -14.723 1.00 93.94 233 GLY A CA 1
ATOM 1852 C C . GLY A 1 233 ? 9.750 3.398 -14.655 1.00 93.94 233 GLY A C 1
ATOM 1853 O O . GLY A 1 233 ? 9.319 4.016 -13.675 1.00 93.94 233 GLY A O 1
ATOM 1854 N N . PRO A 1 234 ? 8.937 2.936 -15.623 1.00 95.31 234 PRO A N 1
ATOM 1855 C CA . PRO A 1 234 ? 7.493 3.147 -15.624 1.00 95.31 234 PRO A CA 1
ATOM 1856 C C . PRO A 1 234 ? 6.793 2.575 -14.388 1.00 95.31 234 PRO A C 1
ATOM 1858 O O . PRO A 1 234 ? 5.922 3.230 -13.821 1.00 95.31 234 PRO A O 1
ATOM 1861 N N . ALA A 1 235 ? 7.193 1.385 -13.926 1.00 96.38 235 ALA A N 1
ATOM 1862 C CA . ALA A 1 235 ? 6.592 0.766 -12.748 1.00 96.38 235 ALA A CA 1
ATOM 1863 C C . ALA A 1 235 ? 6.863 1.573 -11.464 1.00 96.38 235 ALA A C 1
ATOM 1865 O O . ALA A 1 235 ? 5.947 1.813 -10.680 1.00 96.38 235 ALA A O 1
ATOM 1866 N N . LEU A 1 236 ? 8.098 2.054 -11.267 1.00 95.69 236 LEU A N 1
ATOM 1867 C CA . LEU A 1 236 ? 8.434 2.951 -10.153 1.00 95.69 236 LEU A CA 1
ATOM 1868 C C . LEU A 1 236 ? 7.655 4.267 -10.225 1.00 95.69 236 LEU A C 1
ATOM 1870 O O . LEU A 1 236 ? 7.191 4.762 -9.198 1.00 95.69 236 LEU A O 1
ATOM 1874 N N . TYR A 1 237 ? 7.500 4.820 -11.428 1.00 95.06 237 TYR A N 1
ATOM 1875 C CA . TYR A 1 237 ? 6.735 6.045 -11.626 1.00 95.06 237 TYR A CA 1
ATOM 1876 C C . TYR A 1 237 ? 5.256 5.851 -11.283 1.00 95.06 237 TYR A C 1
ATOM 1878 O O . TYR A 1 237 ? 4.695 6.660 -10.547 1.00 95.06 237 TYR A O 1
ATOM 1886 N N . TYR A 1 238 ? 4.648 4.745 -11.715 1.00 96.38 238 TYR A N 1
ATOM 1887 C CA . TYR A 1 238 ? 3.283 4.396 -11.327 1.00 96.38 238 TYR A CA 1
ATOM 1888 C C . TYR A 1 238 ? 3.124 4.309 -9.803 1.00 96.38 238 TYR A C 1
ATOM 1890 O O . TYR A 1 238 ? 2.241 4.955 -9.243 1.00 96.38 238 TYR A O 1
ATOM 1898 N N . LEU A 1 239 ? 4.023 3.592 -9.113 1.00 97.12 239 LEU A N 1
ATOM 1899 C CA . LEU A 1 239 ? 3.988 3.510 -7.649 1.00 97.12 239 LEU A CA 1
ATOM 1900 C C . LEU A 1 239 ? 4.090 4.891 -6.993 1.00 97.12 239 LEU A C 1
ATOM 1902 O O . LEU A 1 239 ? 3.371 5.148 -6.030 1.00 97.12 239 LEU A O 1
ATOM 1906 N N . SER A 1 240 ? 4.934 5.782 -7.530 1.00 95.62 240 SER A N 1
ATOM 1907 C CA . SER A 1 240 ? 5.047 7.154 -7.026 1.00 95.62 240 SER A CA 1
ATOM 1908 C C . SER A 1 240 ? 3.750 7.950 -7.198 1.00 95.62 240 SER A C 1
ATOM 1910 O O . SER A 1 240 ? 3.306 8.586 -6.246 1.00 95.62 240 SER A O 1
ATOM 1912 N N . LEU A 1 241 ? 3.079 7.838 -8.352 1.00 94.62 241 LEU A N 1
ATOM 1913 C CA . LEU A 1 241 ? 1.795 8.501 -8.597 1.00 94.62 241 LEU A CA 1
ATOM 1914 C C . LEU A 1 241 ? 0.704 8.002 -7.646 1.00 94.62 241 LEU A C 1
ATOM 1916 O O . LEU A 1 241 ? -0.043 8.806 -7.089 1.00 94.62 241 LEU A O 1
ATOM 1920 N N . GLU A 1 242 ? 0.620 6.688 -7.425 1.00 96.06 242 GLU A N 1
ATOM 1921 C CA . GLU A 1 242 ? -0.371 6.110 -6.514 1.00 96.06 242 GLU A CA 1
ATOM 1922 C C . GLU A 1 242 ? -0.112 6.512 -5.053 1.00 96.06 242 GLU A C 1
ATOM 1924 O O . GLU A 1 242 ? -1.069 6.802 -4.323 1.00 96.06 242 GLU A O 1
ATOM 1929 N N . THR A 1 243 ? 1.157 6.582 -4.622 1.00 96.12 243 THR A N 1
ATOM 1930 C CA . THR A 1 243 ? 1.498 7.103 -3.289 1.00 96.12 243 THR A CA 1
ATOM 1931 C C . THR A 1 243 ? 1.187 8.589 -3.170 1.00 96.12 243 THR A C 1
ATOM 1933 O O . THR A 1 243 ? 0.565 8.996 -2.189 1.00 96.12 243 THR A O 1
ATOM 1936 N N . ASP A 1 244 ? 1.551 9.394 -4.169 1.00 94.50 244 ASP A N 1
ATOM 1937 C CA . ASP A 1 244 ? 1.345 10.842 -4.151 1.00 94.50 244 ASP A CA 1
ATOM 1938 C C . ASP A 1 244 ? -0.146 11.172 -4.105 1.00 94.50 244 ASP A C 1
ATOM 1940 O O . ASP A 1 244 ? -0.571 11.958 -3.263 1.00 94.50 244 ASP A O 1
ATOM 1944 N N . LYS A 1 245 ? -0.967 10.491 -4.916 1.00 93.81 245 LYS A N 1
ATOM 1945 C CA . LYS A 1 245 ? -2.431 10.633 -4.925 1.00 93.81 245 LYS A CA 1
ATOM 1946 C C . LYS A 1 245 ? -3.051 10.480 -3.533 1.00 93.81 245 LYS A C 1
ATOM 1948 O O . LYS A 1 245 ? -3.992 11.196 -3.207 1.00 93.81 245 LYS A O 1
ATOM 1953 N N . ARG A 1 246 ? -2.548 9.548 -2.720 1.00 94.62 246 ARG A N 1
ATOM 1954 C CA . ARG A 1 246 ? -3.121 9.207 -1.401 1.00 94.62 246 ARG A CA 1
ATOM 1955 C C . ARG A 1 246 ? -2.487 9.978 -0.246 1.00 94.62 246 ARG A C 1
ATOM 1957 O O . ARG A 1 246 ? -3.073 10.080 0.832 1.00 94.62 246 ARG A O 1
ATOM 1964 N N . LEU A 1 247 ? -1.299 10.534 -0.467 1.00 94.75 247 LEU A N 1
ATOM 1965 C CA . LEU A 1 247 ? -0.609 11.394 0.492 1.00 94.75 247 LEU A CA 1
ATOM 1966 C C . LEU A 1 247 ? -0.902 12.885 0.271 1.00 94.75 247 LEU A C 1
ATOM 1968 O O . LEU A 1 247 ? -0.668 13.701 1.168 1.00 94.75 247 LEU A O 1
ATOM 1972 N N . LEU A 1 248 ? -1.440 13.248 -0.896 1.00 93.00 248 LEU A N 1
ATOM 1973 C CA . LEU A 1 248 ? -1.829 14.614 -1.211 1.00 93.00 248 LEU A CA 1
ATOM 1974 C C . LEU A 1 248 ? -2.873 15.108 -0.202 1.00 93.00 248 LEU A C 1
ATOM 1976 O O . LEU A 1 248 ? -3.922 14.497 -0.022 1.00 93.00 248 LEU A O 1
ATOM 1980 N N . ASN A 1 249 ? -2.574 16.231 0.451 1.00 86.88 249 ASN A N 1
ATOM 1981 C CA . ASN A 1 249 ? -3.398 16.866 1.487 1.00 86.88 249 ASN A CA 1
ATOM 1982 C C . ASN A 1 249 ? -3.630 16.058 2.780 1.00 86.88 249 ASN A C 1
ATOM 1984 O O . ASN A 1 249 ? -4.364 16.543 3.635 1.00 86.88 249 ASN A O 1
ATOM 1988 N N . THR A 1 250 ? -2.998 14.892 2.973 1.00 91.50 250 THR A N 1
ATOM 1989 C CA . THR A 1 250 ? -3.140 14.083 4.203 1.00 91.50 250 THR A CA 1
ATOM 1990 C C . THR A 1 250 ? -1.914 14.158 5.125 1.00 91.50 250 THR A C 1
ATOM 1992 O O . THR A 1 250 ? -1.918 13.675 6.262 1.00 91.50 250 THR A O 1
ATOM 1995 N N . LEU A 1 251 ? -0.829 14.783 4.657 1.00 92.75 251 LEU A N 1
ATOM 1996 C CA . LEU A 1 251 ? 0.387 15.007 5.435 1.00 92.75 251 LEU A CA 1
ATOM 1997 C C . LEU A 1 251 ? 0.419 16.429 6.000 1.00 92.75 251 LEU A C 1
ATOM 1999 O O . LEU A 1 251 ? 0.511 17.412 5.270 1.00 92.75 251 LEU A O 1
ATOM 2003 N N . THR A 1 252 ? 0.420 16.539 7.328 1.00 91.31 252 THR A N 1
ATOM 2004 C CA . THR A 1 252 ? 0.659 17.803 8.030 1.00 91.31 252 THR A CA 1
ATOM 2005 C C . THR A 1 252 ? 2.141 17.943 8.349 1.00 91.31 252 THR A C 1
ATOM 2007 O O . THR A 1 252 ? 2.705 17.155 9.110 1.00 91.31 252 THR A O 1
ATOM 2010 N N . MET A 1 253 ? 2.777 18.981 7.819 1.00 90.25 253 MET A N 1
ATOM 2011 C CA . MET A 1 253 ? 4.140 19.343 8.192 1.00 90.25 253 MET A CA 1
ATOM 2012 C C . MET A 1 253 ? 4.148 19.963 9.595 1.00 90.25 253 MET A C 1
ATOM 2014 O O . MET A 1 253 ? 3.435 20.933 9.853 1.00 90.25 253 MET A O 1
ATOM 2018 N N . LYS A 1 254 ? 4.946 19.413 10.516 1.00 89.25 254 LYS A N 1
ATOM 2019 C CA . LYS A 1 254 ? 5.131 19.979 11.859 1.00 89.25 254 LYS A CA 1
ATOM 2020 C C . LYS A 1 254 ? 6.607 20.202 12.146 1.00 89.25 254 LYS A C 1
ATOM 2022 O O . LYS A 1 254 ? 7.445 19.348 11.869 1.00 89.25 254 LYS A O 1
ATOM 2027 N N . PHE A 1 255 ? 6.892 21.349 12.747 1.00 88.06 255 PHE A N 1
ATOM 2028 C CA . PHE A 1 255 ? 8.208 21.689 13.262 1.00 88.06 255 PHE A CA 1
ATOM 2029 C C . PHE A 1 255 ? 8.369 21.128 14.678 1.00 88.06 255 PHE A C 1
ATOM 2031 O O . PHE A 1 255 ? 7.535 21.405 15.545 1.00 88.06 255 PHE A O 1
ATOM 2038 N N . LEU A 1 256 ? 9.418 20.335 14.917 1.00 84.75 256 LEU A N 1
ATOM 2039 C CA . LEU A 1 256 ? 9.732 19.791 16.239 1.00 84.75 256 LEU A CA 1
ATOM 2040 C C . LEU A 1 256 ? 10.957 20.514 16.830 1.00 84.75 256 LEU A C 1
ATOM 2042 O O . LEU A 1 256 ? 12.092 20.126 16.559 1.00 84.75 256 LEU A O 1
ATOM 2046 N N . PRO A 1 257 ? 10.765 21.531 17.693 1.00 78.31 257 PRO A N 1
ATOM 2047 C CA . PRO A 1 257 ? 11.870 22.342 18.220 1.00 78.31 257 PRO A CA 1
ATOM 2048 C C . PRO A 1 257 ? 12.820 21.581 19.164 1.00 78.31 257 PRO A C 1
ATOM 2050 O O . PRO A 1 257 ? 13.876 22.092 19.515 1.00 78.31 257 PRO A O 1
ATOM 2053 N N . LEU A 1 258 ? 12.453 20.373 19.603 1.00 74.56 258 LEU A N 1
ATOM 2054 C CA . LEU A 1 258 ? 13.180 19.605 20.622 1.00 74.56 258 LEU A CA 1
ATOM 2055 C C . LEU A 1 258 ? 14.225 18.633 20.046 1.00 74.56 258 LEU A C 1
ATOM 2057 O O . LEU A 1 258 ? 15.053 18.128 20.798 1.00 74.56 258 LEU A O 1
ATOM 2061 N N . GLN A 1 259 ? 14.189 18.357 18.740 1.00 59.12 259 GLN A N 1
ATOM 2062 C CA . GLN A 1 259 ? 15.100 17.430 18.061 1.00 59.12 259 GLN A CA 1
ATOM 2063 C C . GLN A 1 259 ? 15.655 18.109 16.809 1.00 59.12 259 GLN A C 1
ATOM 2065 O O . GLN A 1 259 ? 15.067 18.025 15.737 1.00 59.12 259 GLN A O 1
ATOM 2070 N N . ASN A 1 260 ? 16.763 18.837 16.972 1.00 76.69 260 ASN A N 1
ATOM 2071 C CA . ASN A 1 260 ? 17.554 19.421 15.880 1.00 76.69 260 ASN A CA 1
ATOM 2072 C C . ASN A 1 260 ? 16.797 20.346 14.910 1.00 76.69 260 ASN A C 1
ATOM 2074 O O . ASN A 1 260 ? 17.263 20.560 13.793 1.00 76.69 260 ASN A O 1
ATOM 2078 N N . SER A 1 261 ? 15.653 20.910 15.315 1.00 83.06 261 SER A N 1
ATOM 2079 C CA . SER A 1 261 ? 14.807 21.719 14.426 1.00 83.06 261 SER A CA 1
ATOM 2080 C C . SER A 1 261 ? 14.373 20.956 13.165 1.00 83.06 261 SER A C 1
ATOM 2082 O O . SER A 1 261 ? 14.279 21.528 12.078 1.00 83.06 261 SER A O 1
ATOM 2084 N N . GLU A 1 262 ? 14.115 19.654 13.299 1.00 87.12 262 GLU A N 1
ATOM 2085 C CA . GLU A 1 262 ? 13.684 18.821 12.183 1.00 87.12 262 GLU A CA 1
ATOM 2086 C C . GLU A 1 262 ? 12.229 19.117 11.791 1.00 87.12 262 GLU A C 1
ATOM 2088 O O . GLU A 1 262 ? 11.326 19.283 12.622 1.00 87.12 262 GLU A O 1
ATOM 2093 N N . ILE A 1 263 ? 12.009 19.184 10.479 1.00 87.62 263 ILE A N 1
ATOM 2094 C CA . ILE A 1 263 ? 10.683 19.250 9.878 1.00 87.62 263 ILE A CA 1
ATOM 2095 C C . ILE A 1 263 ? 10.216 17.813 9.659 1.00 87.62 263 ILE A C 1
ATOM 2097 O O . ILE A 1 263 ? 10.828 17.059 8.902 1.00 87.62 263 ILE A O 1
ATOM 2101 N N . CYS A 1 264 ? 9.115 17.433 10.305 1.00 87.44 264 CYS A N 1
ATOM 2102 C CA . CYS A 1 264 ? 8.543 16.098 10.180 1.00 87.44 264 CYS A CA 1
ATOM 2103 C C . CYS A 1 264 ? 7.178 16.148 9.488 1.00 87.44 264 CYS A C 1
ATOM 2105 O O . CYS A 1 264 ? 6.360 17.035 9.741 1.00 87.44 264 CYS A O 1
ATOM 2107 N N . LEU A 1 265 ? 6.919 15.157 8.635 1.00 88.94 265 LEU A N 1
ATOM 2108 C CA . LEU A 1 265 ? 5.613 14.937 8.022 1.00 88.94 265 LEU A CA 1
ATOM 2109 C C . LEU A 1 265 ? 4.795 14.014 8.925 1.00 88.94 265 LEU A C 1
ATOM 2111 O O . LEU A 1 265 ? 5.222 12.900 9.229 1.00 88.94 265 LEU A O 1
ATOM 2115 N N . PHE A 1 266 ? 3.627 14.483 9.354 1.00 90.94 266 PHE A N 1
ATOM 2116 C CA . PHE A 1 266 ? 2.701 13.722 10.180 1.00 90.94 266 PHE A CA 1
ATOM 2117 C C . PHE A 1 266 ? 1.459 13.357 9.368 1.00 90.94 266 PHE A C 1
ATOM 2119 O O . PHE A 1 266 ? 0.732 14.268 8.970 1.00 90.94 266 PHE A O 1
ATOM 2126 N N . PRO A 1 267 ? 1.185 12.062 9.146 1.00 93.81 267 PRO A N 1
ATOM 2127 C CA . PRO A 1 267 ? -0.088 11.648 8.576 1.00 93.81 267 PRO A CA 1
ATOM 2128 C C . PRO A 1 267 ? -1.232 11.998 9.535 1.00 93.81 267 PRO A C 1
ATOM 2130 O O . PRO A 1 267 ? -1.125 11.814 10.751 1.00 93.81 267 PRO A O 1
ATOM 2133 N N . ASP A 1 268 ? -2.329 12.513 8.990 1.00 91.94 268 ASP A N 1
ATOM 2134 C CA . ASP A 1 268 ? -3.547 12.865 9.733 1.00 91.94 268 ASP A CA 1
ATOM 2135 C C . ASP A 1 268 ? -4.511 11.678 9.946 1.00 91.94 268 ASP A C 1
ATOM 2137 O O . ASP A 1 268 ? -5.455 11.738 10.747 1.00 91.94 268 ASP A O 1
ATOM 2141 N N . SER A 1 269 ? -4.240 10.575 9.252 1.00 92.88 269 SER A N 1
ATOM 2142 C CA . SER A 1 269 ? -5.118 9.425 9.089 1.00 92.88 269 SER A CA 1
ATOM 2143 C C . SER A 1 269 ? -4.340 8.106 9.109 1.00 92.88 269 SER A C 1
ATOM 2145 O O . SER A 1 269 ? -3.123 8.050 8.885 1.00 92.88 269 SER A O 1
ATOM 2147 N N . LEU A 1 270 ? -5.046 7.007 9.399 1.00 94.56 270 LEU A N 1
ATOM 2148 C CA . LEU A 1 270 ? -4.456 5.668 9.340 1.00 94.56 270 LEU A CA 1
ATOM 2149 C C . LEU A 1 270 ? -4.097 5.306 7.895 1.00 94.56 270 LEU A C 1
ATOM 2151 O O . LEU A 1 270 ? -3.035 4.731 7.670 1.00 94.56 270 LEU A O 1
ATOM 2155 N N . LEU A 1 271 ? -4.937 5.691 6.929 1.00 95.44 271 LEU A N 1
ATOM 2156 C CA . LEU A 1 271 ? -4.680 5.481 5.508 1.00 95.44 271 LEU A CA 1
ATOM 2157 C C . LEU A 1 271 ? -3.394 6.191 5.068 1.00 95.44 271 LEU A C 1
ATOM 2159 O O . LEU A 1 271 ? -2.501 5.541 4.528 1.00 95.44 271 LEU A O 1
ATOM 2163 N N . ALA A 1 272 ? -3.231 7.479 5.389 1.00 95.44 272 ALA A N 1
ATOM 2164 C CA . ALA A 1 272 ? -1.995 8.202 5.085 1.00 95.44 272 ALA A CA 1
ATOM 2165 C C . ALA A 1 272 ? -0.775 7.579 5.774 1.00 95.44 272 ALA A C 1
ATOM 2167 O O . ALA A 1 272 ? 0.297 7.496 5.184 1.00 95.44 272 ALA A O 1
ATOM 2168 N N . THR A 1 273 ? -0.934 7.077 7.004 1.00 95.50 273 THR A N 1
ATOM 2169 C CA . THR A 1 273 ? 0.140 6.356 7.705 1.00 95.50 273 THR A CA 1
ATOM 2170 C C . THR A 1 273 ? 0.550 5.093 6.945 1.00 95.50 273 THR A C 1
ATOM 2172 O O . THR A 1 273 ? 1.739 4.851 6.757 1.00 95.50 273 THR A O 1
ATOM 2175 N N . ILE A 1 274 ? -0.419 4.298 6.486 1.00 96.81 274 ILE A N 1
ATOM 2176 C CA . ILE A 1 274 ? -0.184 3.080 5.702 1.00 96.81 274 ILE A CA 1
ATOM 2177 C C . ILE A 1 274 ? 0.585 3.410 4.414 1.00 96.81 274 ILE A C 1
ATOM 2179 O O . ILE A 1 274 ? 1.639 2.823 4.163 1.00 96.81 274 ILE A O 1
ATOM 2183 N N . TRP A 1 275 ? 0.111 4.388 3.641 1.00 97.12 275 TRP A N 1
ATOM 2184 C CA . TRP A 1 275 ? 0.741 4.782 2.379 1.00 97.12 275 TRP A CA 1
ATOM 2185 C C . TRP A 1 275 ? 2.108 5.452 2.571 1.00 97.12 275 TRP A C 1
ATOM 2187 O O . TRP A 1 275 ? 3.009 5.231 1.766 1.00 97.12 275 TRP A O 1
ATOM 2197 N N . LEU A 1 276 ? 2.323 6.182 3.668 1.00 95.50 276 LEU A N 1
ATOM 2198 C CA . LEU A 1 276 ? 3.625 6.765 4.002 1.00 95.50 276 LEU A CA 1
ATOM 2199 C C . LEU A 1 276 ? 4.666 5.688 4.336 1.00 95.50 276 LEU A C 1
ATOM 2201 O O . LEU A 1 276 ? 5.813 5.785 3.901 1.00 95.50 276 LEU A O 1
ATOM 2205 N N . VAL A 1 277 ? 4.279 4.645 5.078 1.00 95.25 277 VAL A N 1
ATOM 2206 C CA . VAL A 1 277 ? 5.179 3.515 5.362 1.00 95.25 277 VAL A CA 1
ATOM 2207 C C . VAL A 1 277 ? 5.499 2.748 4.074 1.00 95.25 277 VAL A C 1
ATOM 2209 O O . VAL A 1 277 ? 6.651 2.363 3.873 1.00 95.25 277 VAL A O 1
ATOM 2212 N N . PHE A 1 278 ? 4.534 2.593 3.160 1.00 96.88 278 PHE A N 1
ATOM 2213 C CA . PHE A 1 278 ? 4.804 2.035 1.832 1.00 96.88 278 PHE A CA 1
ATOM 2214 C C . PHE A 1 278 ? 5.772 2.914 1.019 1.00 96.88 278 PHE A C 1
ATOM 2216 O O . PHE A 1 278 ? 6.745 2.397 0.471 1.00 96.88 278 PHE A O 1
ATOM 2223 N N . LEU A 1 279 ? 5.593 4.241 1.029 1.00 95.94 279 LEU A N 1
ATOM 2224 C CA . LEU A 1 279 ? 6.510 5.193 0.392 1.00 95.94 279 LEU A CA 1
ATOM 2225 C C . LEU A 1 279 ? 7.948 5.072 0.944 1.00 95.94 279 LEU A C 1
ATOM 2227 O O . LEU A 1 279 ? 8.939 5.160 0.212 1.00 95.94 279 LEU A O 1
ATOM 2231 N N . TRP A 1 280 ? 8.099 4.845 2.250 1.00 95.00 280 TRP A N 1
ATOM 2232 C CA . TRP A 1 280 ? 9.412 4.592 2.851 1.00 95.00 280 TRP A CA 1
ATOM 2233 C C . TRP A 1 280 ? 10.040 3.275 2.405 1.00 95.00 280 TRP A C 1
ATOM 2235 O O . TRP A 1 280 ? 11.267 3.172 2.372 1.00 95.00 280 TRP A O 1
ATOM 2245 N N . GLU A 1 281 ? 9.236 2.271 2.069 1.00 95.38 281 GLU A N 1
ATOM 2246 C CA . GLU A 1 281 ? 9.745 1.030 1.496 1.00 95.38 281 GLU A CA 1
ATOM 2247 C C . GLU A 1 281 ? 10.232 1.248 0.058 1.00 95.38 281 GLU A C 1
ATOM 2249 O O . GLU A 1 281 ? 11.381 0.923 -0.243 1.00 95.38 281 GLU A O 1
ATOM 2254 N N . ILE A 1 282 ? 9.419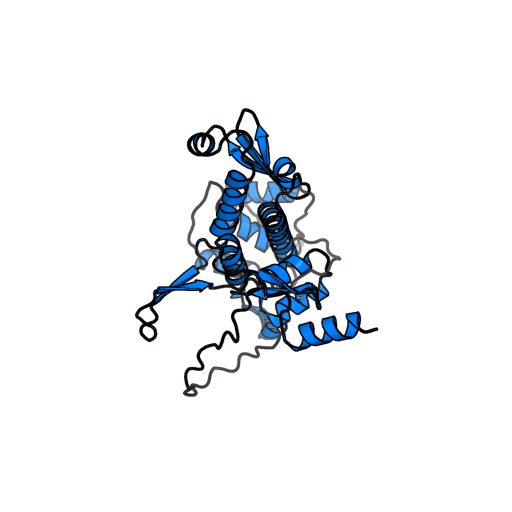 1.866 -0.809 1.00 95.94 282 ILE A N 1
ATOM 2255 C CA . ILE A 1 282 ? 9.787 2.071 -2.225 1.00 95.94 282 ILE A CA 1
ATOM 2256 C C . ILE A 1 282 ? 10.987 3.012 -2.394 1.00 95.94 282 ILE A C 1
ATOM 2258 O O . ILE A 1 282 ? 11.805 2.831 -3.292 1.00 95.94 282 ILE A O 1
ATOM 2262 N N . SER A 1 283 ? 11.140 3.990 -1.494 1.00 94.88 283 SER A N 1
ATOM 2263 C CA . SER A 1 283 ? 12.298 4.898 -1.470 1.00 94.88 283 SER A CA 1
ATOM 2264 C C . SER A 1 283 ? 13.565 4.267 -0.882 1.00 94.88 283 SER A C 1
ATOM 2266 O O . SER A 1 283 ? 14.621 4.899 -0.873 1.00 94.88 283 SER A O 1
ATOM 2268 N N . GLY A 1 284 ? 13.479 3.041 -0.353 1.00 92.81 284 GLY A N 1
ATOM 2269 C CA . GLY A 1 284 ? 14.597 2.350 0.286 1.00 92.81 284 GLY A CA 1
ATOM 2270 C C . GLY A 1 284 ? 15.002 2.920 1.649 1.00 92.81 284 GLY A C 1
ATOM 2271 O O . GLY A 1 284 ? 16.034 2.510 2.186 1.00 92.81 284 GLY A O 1
ATOM 2272 N N . ARG A 1 285 ? 14.206 3.836 2.230 1.00 91.81 285 ARG A N 1
ATOM 2273 C CA . ARG A 1 285 ? 14.400 4.329 3.608 1.00 91.81 285 ARG A CA 1
ATOM 2274 C C . ARG A 1 285 ? 14.221 3.217 4.634 1.00 91.81 285 ARG A C 1
ATOM 2276 O O . ARG A 1 285 ? 14.881 3.229 5.668 1.00 91.81 285 ARG A O 1
ATOM 2283 N N . THR A 1 286 ? 13.340 2.265 4.343 1.00 91.81 286 THR A N 1
ATOM 2284 C CA . THR A 1 286 ? 13.161 1.043 5.132 1.00 91.81 286 THR A CA 1
ATOM 2285 C C . THR A 1 286 ? 13.547 -0.162 4.290 1.00 91.81 286 THR A C 1
ATOM 2287 O O . THR A 1 286 ? 13.245 -0.224 3.097 1.00 91.81 286 THR A O 1
ATOM 2290 N N . ARG A 1 287 ? 14.250 -1.119 4.898 1.00 90.88 287 ARG A N 1
ATOM 2291 C CA . ARG A 1 287 ? 14.714 -2.334 4.222 1.00 90.88 287 ARG A CA 1
ATOM 2292 C C . ARG A 1 287 ? 14.035 -3.524 4.858 1.00 90.88 287 ARG A C 1
ATOM 2294 O O . ARG A 1 287 ? 14.533 -4.133 5.805 1.00 90.88 287 ARG A O 1
ATOM 2301 N N . LEU A 1 288 ? 12.866 -3.848 4.321 1.00 93.62 288 LEU A N 1
ATOM 2302 C CA . LEU A 1 288 ? 12.083 -4.965 4.809 1.00 93.62 288 LEU A CA 1
ATOM 2303 C C . LEU A 1 288 ? 12.642 -6.293 4.309 1.00 93.62 288 LEU A C 1
ATOM 2305 O O . LEU A 1 288 ? 12.610 -6.604 3.121 1.00 93.62 288 LEU A O 1
ATOM 2309 N N . VAL A 1 289 ? 13.097 -7.116 5.249 1.00 92.31 289 VAL A N 1
ATOM 2310 C CA . VAL A 1 289 ? 13.563 -8.476 4.985 1.00 92.31 289 VAL A CA 1
ATOM 2311 C C . VAL A 1 289 ? 12.553 -9.471 5.540 1.00 92.31 289 VAL A C 1
ATOM 2313 O O . VAL A 1 289 ? 12.046 -9.323 6.654 1.00 92.31 289 VAL A O 1
ATOM 2316 N N . ARG A 1 290 ? 12.257 -10.522 4.771 1.00 93.94 290 ARG A N 1
ATOM 2317 C CA . ARG A 1 290 ? 11.382 -11.606 5.223 1.00 93.94 290 ARG A CA 1
ATOM 2318 C C . ARG A 1 290 ? 12.150 -12.562 6.134 1.00 93.94 290 ARG A C 1
ATOM 2320 O O . ARG A 1 290 ? 13.175 -13.125 5.754 1.00 93.94 290 ARG A O 1
ATOM 2327 N 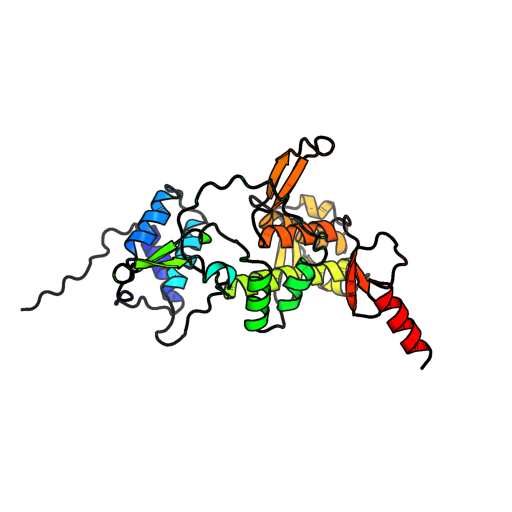N . CYS A 1 291 ? 11.650 -12.788 7.343 1.00 95.75 291 CYS A N 1
ATOM 2328 C CA . CYS A 1 291 ? 12.278 -13.689 8.296 1.00 95.75 291 CYS A CA 1
ATOM 2329 C C . CYS A 1 291 ? 12.203 -15.147 7.820 1.00 95.75 291 CYS A C 1
ATOM 2331 O O . CYS A 1 291 ? 11.121 -15.707 7.664 1.00 95.75 291 CYS A O 1
ATOM 2333 N N . ALA A 1 292 ? 13.350 -15.822 7.741 1.00 96.69 292 ALA A N 1
ATOM 2334 C CA . ALA A 1 292 ? 13.460 -17.222 7.321 1.00 96.69 292 ALA A CA 1
ATOM 2335 C C . ALA A 1 292 ? 12.839 -18.249 8.299 1.00 96.69 292 ALA A C 1
ATOM 2337 O O . ALA A 1 292 ? 12.866 -19.447 8.031 1.00 96.69 292 ALA A O 1
ATOM 2338 N N . SER A 1 293 ? 12.339 -17.820 9.465 1.00 96.62 293 SER A N 1
ATOM 2339 C CA . SER A 1 293 ? 11.791 -18.707 10.506 1.00 96.62 293 SER A CA 1
ATOM 2340 C C . SER A 1 293 ? 10.284 -18.547 10.694 1.00 96.62 293 SER A C 1
ATOM 2342 O O . SER A 1 293 ? 9.576 -19.552 10.712 1.00 96.62 293 SER A O 1
ATOM 2344 N N . CYS A 1 294 ? 9.790 -17.312 10.852 1.00 95.19 294 CYS A N 1
ATOM 2345 C CA . CYS A 1 294 ? 8.356 -17.034 10.997 1.00 95.19 294 CYS A CA 1
ATOM 2346 C C . CYS A 1 294 ? 7.686 -16.566 9.701 1.00 95.19 294 CYS A C 1
ATOM 2348 O O . CYS A 1 294 ? 6.471 -16.653 9.604 1.00 95.19 294 CYS A O 1
ATOM 2350 N N . GLY A 1 295 ? 8.452 -16.110 8.707 1.00 92.50 295 GLY A N 1
ATOM 2351 C CA . GLY A 1 295 ? 7.913 -15.574 7.459 1.00 92.50 295 GLY A CA 1
ATOM 2352 C C . GLY A 1 295 ? 7.478 -14.109 7.527 1.00 92.50 295 GLY A C 1
ATOM 2353 O O . GLY A 1 295 ? 7.144 -13.570 6.474 1.00 92.50 295 GLY A O 1
ATOM 2354 N N . ASP A 1 296 ? 7.519 -13.475 8.703 1.00 91.19 296 ASP A N 1
ATOM 2355 C CA . ASP A 1 296 ? 7.169 -12.062 8.885 1.00 91.19 296 ASP A CA 1
ATOM 2356 C C . ASP A 1 296 ? 8.257 -11.135 8.339 1.00 91.19 296 ASP A C 1
ATOM 2358 O O . ASP A 1 296 ? 9.447 -11.460 8.387 1.00 91.19 296 ASP A O 1
ATOM 2362 N N . TYR A 1 297 ? 7.853 -9.959 7.869 1.00 92.81 297 TYR A N 1
ATOM 2363 C CA . TYR A 1 297 ? 8.780 -8.897 7.490 1.00 92.81 297 TYR A CA 1
ATOM 2364 C C . TYR A 1 297 ? 9.306 -8.169 8.731 1.00 92.81 297 TYR A C 1
ATOM 2366 O O . TYR A 1 297 ? 8.605 -8.026 9.733 1.00 92.81 297 TYR A O 1
ATOM 2374 N N . PHE A 1 298 ? 10.549 -7.708 8.667 1.00 93.38 298 PHE A N 1
ATOM 2375 C CA . PHE A 1 298 ? 11.148 -6.835 9.670 1.00 93.38 298 PHE A CA 1
ATOM 2376 C C . PHE A 1 298 ? 12.148 -5.902 8.995 1.00 93.38 298 PHE A C 1
ATOM 2378 O O . PHE A 1 298 ? 12.729 -6.259 7.971 1.00 93.38 298 PHE A O 1
ATOM 2385 N N . ASP A 1 299 ? 12.333 -4.712 9.557 1.00 92.38 299 ASP A N 1
ATOM 2386 C CA . ASP A 1 299 ? 13.348 -3.786 9.068 1.00 92.38 299 ASP A CA 1
ATOM 2387 C C . ASP A 1 299 ? 14.734 -4.255 9.505 1.00 92.38 299 ASP A C 1
ATOM 2389 O O . ASP A 1 299 ? 14.948 -4.613 10.671 1.00 92.38 299 ASP A O 1
ATOM 2393 N N . SER A 1 300 ? 15.674 -4.280 8.566 1.00 91.81 300 SER A N 1
ATOM 2394 C CA . SER A 1 300 ? 17.056 -4.600 8.875 1.00 91.81 300 SER A CA 1
ATOM 2395 C C . SER A 1 300 ? 18.032 -3.721 8.122 1.00 91.81 300 SER A C 1
ATOM 2397 O O . SER A 1 300 ? 18.056 -3.673 6.895 1.00 91.81 300 SER A O 1
ATOM 2399 N N . GLN A 1 301 ? 18.911 -3.090 8.893 1.00 89.81 301 GLN A N 1
ATOM 2400 C CA . GLN A 1 301 ? 20.050 -2.355 8.359 1.00 89.81 301 GLN A CA 1
ATOM 2401 C C . GLN A 1 301 ? 21.146 -3.301 7.841 1.00 89.81 301 GLN A C 1
ATOM 2403 O O . GLN A 1 301 ? 21.921 -2.913 6.971 1.00 89.81 301 GLN A O 1
ATOM 2408 N N . ASP A 1 302 ? 21.199 -4.545 8.338 1.00 92.00 302 ASP A N 1
ATOM 2409 C CA . ASP A 1 302 ? 22.163 -5.556 7.899 1.00 92.00 302 ASP A CA 1
ATOM 2410 C C . ASP A 1 302 ? 21.592 -6.371 6.719 1.00 92.00 302 ASP A C 1
ATOM 2412 O O . ASP A 1 302 ? 20.655 -7.152 6.915 1.00 92.00 302 ASP A O 1
ATOM 2416 N N . PRO A 1 303 ? 22.183 -6.287 5.507 1.00 88.88 303 PRO A N 1
ATOM 2417 C CA . PRO A 1 303 ? 21.758 -7.080 4.349 1.00 88.88 303 PRO A CA 1
ATOM 2418 C C . PRO A 1 303 ? 21.836 -8.598 4.573 1.00 88.88 303 PRO A C 1
ATOM 2420 O O . PRO A 1 303 ? 21.241 -9.375 3.826 1.00 88.88 303 PRO A O 1
ATOM 2423 N N . ARG A 1 304 ? 22.598 -9.047 5.578 1.00 94.31 304 ARG A N 1
ATOM 2424 C CA . ARG A 1 304 ? 22.775 -10.464 5.920 1.00 94.31 304 ARG A CA 1
ATOM 2425 C C . ARG A 1 304 ? 21.777 -10.950 6.967 1.00 94.31 304 ARG A C 1
ATOM 2427 O O . ARG A 1 304 ? 21.753 -12.152 7.258 1.00 94.31 304 ARG A O 1
ATOM 2434 N N . ALA A 1 305 ? 20.958 -10.070 7.541 1.00 95.81 305 ALA A N 1
ATOM 2435 C CA . ALA A 1 305 ? 19.978 -10.465 8.538 1.00 95.81 305 ALA A CA 1
ATOM 2436 C C . ALA A 1 305 ? 18.923 -11.397 7.929 1.00 95.81 305 ALA A C 1
ATOM 2438 O O . ALA A 1 305 ? 18.248 -11.072 6.961 1.00 95.81 305 ALA A O 1
ATOM 2439 N N . ARG A 1 306 ? 18.750 -12.582 8.526 1.00 96.81 306 ARG A N 1
ATOM 2440 C CA . ARG A 1 306 ? 17.752 -13.582 8.087 1.00 96.81 306 ARG A CA 1
ATOM 2441 C C . ARG A 1 306 ? 16.613 -13.787 9.082 1.00 96.81 306 ARG A C 1
ATOM 2443 O O . ARG A 1 306 ? 15.647 -14.492 8.788 1.00 96.81 306 ARG A O 1
ATOM 2450 N N . PHE A 1 307 ? 16.728 -13.236 10.288 1.00 97.12 307 PHE A N 1
ATOM 2451 C CA . PHE A 1 307 ? 15.800 -13.499 11.383 1.00 97.12 307 PHE A CA 1
ATOM 2452 C C . PHE A 1 307 ? 15.408 -12.209 12.093 1.00 97.12 307 PHE A C 1
ATOM 2454 O O . PHE A 1 307 ? 16.285 -11.452 12.488 1.00 97.12 307 PHE A O 1
ATOM 2461 N N . CYS A 1 308 ? 14.108 -12.025 12.335 1.00 95.06 308 CYS A N 1
ATOM 2462 C CA . CYS A 1 308 ? 13.577 -10.850 13.031 1.00 95.06 308 CYS A CA 1
ATOM 2463 C C . CYS A 1 308 ? 13.931 -10.803 14.526 1.00 95.06 308 CYS A C 1
ATOM 2465 O O . CYS A 1 308 ? 13.777 -9.776 15.174 1.00 95.06 308 CYS A O 1
ATOM 2467 N N . SER A 1 309 ? 14.354 -11.929 15.108 1.00 95.25 309 SER A N 1
ATOM 2468 C CA . SER A 1 309 ? 14.694 -12.022 16.526 1.00 95.25 309 SER A CA 1
ATOM 2469 C C . SER A 1 309 ? 15.604 -13.210 16.823 1.00 95.25 309 SER A C 1
ATOM 2471 O O . SER A 1 309 ? 15.618 -14.218 16.101 1.00 95.25 309 SER A O 1
ATOM 2473 N N . THR A 1 310 ? 16.294 -13.146 17.964 1.00 96.69 310 THR A N 1
ATOM 2474 C CA . THR A 1 310 ? 17.064 -14.267 18.524 1.00 96.69 310 THR A CA 1
ATOM 2475 C C . THR A 1 310 ? 16.197 -15.516 18.692 1.00 96.69 310 THR A C 1
ATOM 2477 O O . THR A 1 310 ? 16.636 -16.625 18.384 1.00 96.69 310 THR A O 1
ATOM 2480 N N . ARG A 1 311 ? 14.925 -15.356 19.086 1.00 97.19 311 ARG A N 1
ATOM 2481 C CA . ARG A 1 311 ? 13.968 -16.468 19.208 1.00 97.19 311 ARG A CA 1
ATOM 2482 C C . ARG A 1 311 ? 13.747 -17.174 17.866 1.00 97.19 311 ARG A C 1
ATOM 2484 O O . ARG A 1 311 ? 13.793 -18.404 17.811 1.00 97.19 311 ARG A O 1
ATOM 2491 N N . CYS A 1 312 ? 13.556 -16.416 16.785 1.00 97.50 312 CYS A N 1
ATOM 2492 C CA . CYS A 1 312 ? 13.402 -16.956 15.432 1.00 97.50 312 CYS A CA 1
ATOM 2493 C C . CYS A 1 312 ? 14.673 -17.659 14.933 1.00 97.50 312 CYS A C 1
ATOM 2495 O O . CYS A 1 312 ? 14.572 -18.746 14.353 1.00 97.50 312 CYS A O 1
ATOM 2497 N N . ARG A 1 313 ? 15.853 -17.093 15.222 1.00 97.50 313 ARG A N 1
ATOM 2498 C CA . ARG A 1 313 ? 17.160 -17.700 14.916 1.00 97.50 313 ARG A CA 1
ATOM 2499 C C . ARG A 1 313 ? 17.336 -19.047 15.622 1.00 97.50 313 ARG A C 1
ATOM 2501 O O . ARG A 1 313 ? 17.617 -20.049 14.966 1.00 97.50 313 ARG A O 1
ATOM 2508 N N . MET A 1 314 ? 17.091 -19.101 16.933 1.00 97.81 314 MET A N 1
ATOM 2509 C CA . MET A 1 314 ? 17.207 -20.335 17.722 1.00 97.81 314 MET A CA 1
ATOM 2510 C C . MET A 1 314 ? 16.186 -21.394 17.298 1.00 97.81 314 MET A C 1
ATOM 2512 O O . MET A 1 314 ? 16.518 -22.577 17.230 1.00 97.81 314 MET A O 1
ATOM 2516 N N . ARG A 1 315 ? 14.955 -20.989 16.954 1.00 97.19 315 ARG A N 1
ATOM 2517 C CA . ARG A 1 315 ? 13.937 -21.898 16.403 1.00 97.19 315 ARG A CA 1
ATOM 2518 C C . ARG A 1 315 ? 14.404 -22.541 15.092 1.00 97.19 315 ARG A C 1
ATOM 2520 O O . ARG A 1 315 ? 14.252 -23.749 14.939 1.00 97.19 315 ARG A O 1
ATOM 2527 N N . SER A 1 316 ? 14.983 -21.760 14.177 1.00 97.31 316 SER A N 1
ATOM 2528 C CA . SER A 1 316 ? 15.523 -22.280 12.913 1.00 97.31 316 SER A CA 1
ATOM 2529 C C . SER A 1 316 ? 16.710 -23.220 13.150 1.00 97.31 316 SER A C 1
ATOM 2531 O O . SER A 1 316 ? 16.749 -24.304 12.578 1.00 97.31 316 SER A O 1
ATOM 2533 N N . TYR A 1 317 ? 17.622 -22.868 14.064 1.00 97.19 317 TYR A N 1
ATOM 2534 C CA . TYR A 1 317 ? 18.752 -23.723 14.444 1.00 97.19 317 TYR A CA 1
ATOM 2535 C C . TYR A 1 317 ? 18.302 -25.083 15.001 1.00 97.19 317 TYR A C 1
ATOM 2537 O O . TYR A 1 317 ? 18.782 -26.119 14.549 1.00 97.19 317 TYR A O 1
ATOM 2545 N N . ARG A 1 318 ? 17.325 -25.101 15.922 1.00 97.25 318 ARG A N 1
ATOM 2546 C CA . ARG A 1 318 ? 16.770 -26.347 16.485 1.00 97.25 318 ARG A CA 1
ATOM 2547 C C . ARG A 1 318 ? 16.118 -27.236 15.424 1.00 97.25 318 ARG A C 1
ATOM 2549 O O . ARG A 1 318 ? 16.241 -28.448 15.520 1.00 97.25 318 ARG A O 1
ATOM 2556 N N . LYS A 1 319 ? 15.452 -26.651 14.419 1.00 96.31 319 LYS A N 1
ATOM 2557 C CA . LYS A 1 319 ? 14.860 -27.408 13.302 1.00 96.31 319 LYS A CA 1
ATOM 2558 C C . LYS A 1 319 ? 15.907 -28.104 12.425 1.00 96.31 319 LYS A C 1
ATOM 2560 O O . LYS A 1 319 ? 15.577 -29.122 11.848 1.00 96.31 319 LYS A O 1
ATOM 2565 N N . ARG A 1 320 ? 17.136 -27.579 12.329 1.00 95.94 320 ARG A N 1
ATOM 2566 C CA . ARG A 1 320 ? 18.223 -28.176 11.525 1.00 95.94 320 ARG A CA 1
ATOM 2567 C C . ARG A 1 320 ? 18.981 -29.309 12.226 1.00 95.94 320 ARG A C 1
ATOM 2569 O O . ARG A 1 320 ? 19.770 -29.974 11.575 1.00 95.94 320 ARG A O 1
ATOM 2576 N N . ARG A 1 321 ? 18.821 -29.469 13.546 1.00 95.38 321 ARG A N 1
ATOM 2577 C CA . ARG A 1 321 ? 19.480 -30.530 14.339 1.00 95.38 321 ARG A CA 1
ATOM 2578 C C . ARG A 1 321 ? 18.562 -31.717 14.651 1.00 95.38 321 ARG A C 1
ATOM 2580 O O . ARG A 1 321 ? 18.985 -32.608 15.378 1.00 95.38 321 ARG A O 1
ATOM 2587 N N . LYS A 1 322 ? 17.316 -31.673 14.184 1.00 86.81 322 LYS A N 1
ATOM 2588 C CA . LYS A 1 322 ? 16.409 -32.821 14.175 1.00 86.81 322 LYS A CA 1
ATOM 2589 C C . LYS A 1 322 ? 16.519 -33.494 12.822 1.00 86.81 322 LYS A C 1
ATOM 2591 O O . LYS A 1 322 ? 16.430 -34.733 12.816 1.00 86.81 322 LYS A O 1
#

Radius of gyration: 24.86 Å; chains: 1; bounding box: 84×60×64 Å

Secondary structure (DSSP, 8-state):
---------TTS-HHHHHHHHHHHHTT----SSPPTT--HHHHHHHHHHH-----SSS-THHHHHHHHHHHH-S-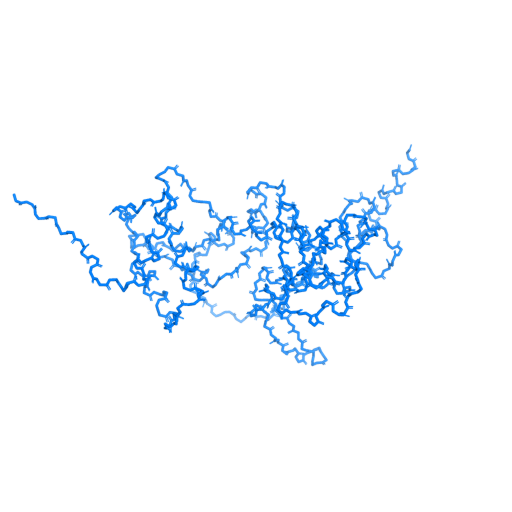TT----EE--TTTTT-------------------S--TTHHHHHHGGGGS-HHHHHHHHHHH-----SGGGG-EEE-TTT--EEE--EEHHHHHHHHHHHHHHHHHHHHHHTT-HHHHHHEEEETTEEEEEETTEEEEEEEGGGGGGGGGS-TT--HHHHHHHHHHHHHHHHTTTEEEEEETTTTTEEEEEESSHHHHHHHHHHHHHTTSS-EEE-TTT--EEE-S-TT---SSHHHHHHHHHHHT-